Protein AF-A0A0L0S974-F1 (afdb_monomer_lite)

Radius of gyration: 18.8 Å; chains: 1; bounding box: 58×46×55 Å

Organism: Allomyces macrogynus (strain ATCC 38327) (NCBI:txid578462)

Sequence (270 aa):
MIAAPATTVAARAAATSAAVIGAGPAGLAVVARLLDTGAPRITWIDPAFNGGRLARYPEVPSNTKVALFLQYAAVSPALTKAADAASHDPRATLAALEQGKGCALVHAQKLCADLASALASAFPDRVDVKRGWVSAVHTTSAAGAEFAVDVVDGVKDDFAPNGTGSAVANGAKSTTVHAARLFLCTGSEPTPTPADPAPHAVFPHIQPVNAGKVSYDSASGALKLEGHGTVAGAHGFGIAFPERITDKWGNVEWSVGMWKFMRYIREVIV

InterPro domains:
  IPR053275 Agnestin biosynthesis monooxygenase [PTHR38688] (14-198)

Foldseek 3Di:
DDDDDPPPPVVVPAAFAEEAEDLALLSLLLVLLCVQVPRQAYEYEDQPLQRAPLLLFQQDWDPDFLLLLVCLQVVGPLSVQLQVPAPDRLSVVSVPDDRGGTDGSNSSRSSSSSSSVSSCVRCVSHYHYHNFDFQEWDAPALQQAKIKTKGFPDFDPQSPVHRDDRDPDVPTDIDIHMHSAYEAEHAAPPDADPVRGGQLPPDVRHDNVPWAGWDADLQQQFIQTVVRGTRPRYGYFANSRFHWDADPVRDIDGQHDSSRSSVSSNVNPD

Secondary structure (DSSP, 8-state):
--PPP--HHHHGGG-BSEEEE--SHHHHHHHHHHHHTT-S-EEEEESS-S-GGGGG-TTSBPSS-HHHHHHHHHSSHHHHHHHHHSSS-TTHHHHTS-TTS--BHHHHHHHHHHHHHHHHHH-TTTEEEEEEEEEEEEES-TT-S-EEEEEEET---TTSTT-------TTPPEEEEEESSEEE-PPPSSPPBTTB-------TT---TTS--EEE-TTT-EEEETTTEEEEEEEE-BTTBPEEEE-TTS-EEEE-SHHHHHHHHHHH--

Structure (mmCIF, N/CA/C/O backbone):
data_AF-A0A0L0S974-F1
#
_entry.id   AF-A0A0L0S974-F1
#
loop_
_atom_site.group_PDB
_atom_site.id
_atom_site.type_symbol
_atom_site.label_atom_id
_atom_site.label_alt_id
_atom_site.label_comp_id
_atom_site.label_asym_id
_atom_site.label_entity_id
_atom_site.label_seq_id
_atom_site.pdbx_PDB_ins_code
_atom_site.Cartn_x
_atom_site.Cartn_y
_atom_site.Cartn_z
_atom_site.occupancy
_atom_site.B_iso_or_equiv
_atom_site.auth_seq_id
_atom_site.auth_comp_id
_atom_site.auth_asym_id
_atom_site.auth_atom_id
_atom_site.pdbx_PDB_model_num
ATOM 1 N N . MET A 1 1 ? -34.579 16.937 34.186 1.00 33.50 1 MET A N 1
ATOM 2 C CA . MET A 1 1 ? -33.999 15.686 33.656 1.00 33.50 1 MET A CA 1
ATOM 3 C C . MET A 1 1 ? -33.404 16.006 32.300 1.00 33.50 1 MET A C 1
ATOM 5 O O . MET A 1 1 ? -34.152 16.287 31.376 1.00 33.50 1 MET A O 1
ATOM 9 N N . ILE A 1 2 ? -32.079 16.103 32.221 1.00 33.00 2 ILE A N 1
ATOM 10 C CA . ILE A 1 2 ? -31.367 16.433 30.983 1.00 33.00 2 ILE A CA 1
ATOM 11 C C . ILE A 1 2 ? -31.118 15.105 30.272 1.00 33.00 2 ILE A C 1
ATOM 13 O O . ILE A 1 2 ? -30.345 14.282 30.758 1.00 33.00 2 ILE A O 1
ATOM 17 N N . ALA A 1 3 ? -31.828 14.868 29.172 1.00 30.09 3 ALA A N 1
ATOM 18 C CA . ALA A 1 3 ? -31.526 13.761 28.278 1.00 30.09 3 ALA A CA 1
ATOM 19 C C . ALA A 1 3 ? -30.192 14.059 27.575 1.00 30.09 3 ALA A C 1
ATOM 21 O O . ALA A 1 3 ? -30.047 15.096 26.927 1.00 30.09 3 ALA A O 1
ATOM 22 N N . ALA A 1 4 ? -29.212 13.170 27.740 1.00 33.28 4 ALA A N 1
ATOM 23 C CA . ALA A 1 4 ? -27.969 13.198 26.977 1.00 33.28 4 ALA A CA 1
ATOM 24 C C . ALA A 1 4 ? -28.265 12.924 25.486 1.00 33.28 4 ALA A C 1
ATOM 26 O O . ALA A 1 4 ? -29.159 12.125 25.187 1.00 33.28 4 ALA A O 1
ATOM 27 N N . PRO A 1 5 ? -27.565 13.576 24.540 1.00 39.22 5 PRO A N 1
ATOM 28 C CA . PRO A 1 5 ? -27.925 13.507 23.134 1.00 39.22 5 PRO A CA 1
ATOM 29 C C . PRO A 1 5 ? -27.546 12.153 22.522 1.00 39.22 5 PRO A C 1
ATOM 31 O O . PRO A 1 5 ? -26.503 11.569 22.809 1.00 39.22 5 PRO A O 1
ATOM 34 N N . ALA A 1 6 ? -28.420 11.677 21.642 1.00 40.12 6 ALA A N 1
ATOM 35 C CA . ALA A 1 6 ? -28.312 10.446 20.872 1.00 40.12 6 ALA A CA 1
ATOM 36 C C . ALA A 1 6 ? -27.261 10.536 19.741 1.00 40.12 6 ALA A C 1
ATOM 38 O O . ALA A 1 6 ? -27.605 10.477 18.563 1.00 40.12 6 ALA A O 1
ATOM 39 N N . THR A 1 7 ? -25.976 10.688 20.071 1.00 44.84 7 THR A N 1
ATOM 40 C CA . THR A 1 7 ? -24.893 10.872 19.077 1.00 44.84 7 THR A CA 1
ATOM 41 C C . THR A 1 7 ? -24.097 9.611 18.727 1.00 44.84 7 THR A C 1
ATOM 43 O O . THR A 1 7 ? -23.345 9.622 17.758 1.00 44.84 7 THR A O 1
ATOM 46 N N . THR A 1 8 ? -24.270 8.492 19.430 1.00 49.97 8 THR A N 1
ATOM 47 C CA . THR A 1 8 ? -23.416 7.297 19.252 1.00 49.97 8 THR A CA 1
ATOM 48 C C . THR A 1 8 ? -23.918 6.284 18.220 1.00 49.97 8 THR A C 1
ATOM 50 O O . THR A 1 8 ? -23.135 5.475 17.729 1.00 49.97 8 THR A O 1
ATOM 53 N N . VAL A 1 9 ? -25.204 6.306 17.859 1.00 41.16 9 VAL A N 1
ATOM 54 C CA . VAL A 1 9 ? -25.788 5.276 16.974 1.00 41.16 9 VAL A CA 1
ATOM 55 C C . VAL A 1 9 ? -25.684 5.656 15.492 1.00 41.16 9 VAL A C 1
ATOM 57 O O . VAL A 1 9 ? -25.417 4.793 14.663 1.00 41.16 9 VAL A O 1
ATOM 60 N N . ALA A 1 10 ? -25.805 6.944 15.151 1.00 37.94 10 ALA A N 1
ATOM 61 C CA . ALA A 1 10 ? -25.694 7.415 13.767 1.00 37.94 10 ALA A CA 1
ATOM 62 C C . ALA A 1 10 ? -24.239 7.454 13.251 1.00 37.94 10 ALA A C 1
ATOM 64 O O . ALA A 1 10 ? -24.006 7.210 12.071 1.00 37.94 10 ALA A O 1
ATOM 65 N N . ALA A 1 11 ? -23.252 7.688 14.127 1.00 40.88 11 ALA A N 1
ATOM 66 C CA . ALA A 1 11 ? -21.831 7.700 13.754 1.00 40.88 11 ALA A CA 1
ATOM 67 C C . ALA A 1 11 ? -21.281 6.298 13.418 1.00 40.88 11 ALA A C 1
ATOM 69 O O . ALA A 1 11 ? -20.374 6.160 12.602 1.00 40.88 11 ALA A O 1
ATOM 70 N N . ARG A 1 12 ? -21.887 5.241 13.975 1.00 45.00 12 ARG A N 1
ATOM 71 C CA . ARG A 1 12 ? -21.534 3.837 13.699 1.00 45.00 12 ARG A CA 1
ATOM 72 C C . ARG A 1 12 ? -21.916 3.358 12.291 1.00 45.00 12 ARG A C 1
ATOM 74 O O . ARG A 1 12 ? -21.450 2.307 11.865 1.00 45.00 12 ARG A O 1
ATOM 81 N N . ALA A 1 13 ? -22.748 4.106 11.562 1.00 44.84 13 ALA A N 1
ATOM 82 C CA . ALA A 1 13 ? -23.329 3.680 10.287 1.00 44.84 13 ALA A CA 1
ATOM 83 C C . ALA A 1 13 ? -22.376 3.765 9.071 1.00 44.84 13 ALA A C 1
ATOM 85 O O . ALA A 1 13 ? -22.759 3.354 7.978 1.00 44.84 13 ALA A O 1
ATOM 86 N N . ALA A 1 14 ? -21.141 4.259 9.235 1.00 57.22 14 ALA A N 1
ATOM 87 C CA . ALA A 1 14 ? -20.162 4.386 8.146 1.00 57.22 14 ALA A CA 1
ATOM 88 C C . ALA A 1 14 ? -18.772 3.797 8.466 1.00 57.22 14 ALA A C 1
ATOM 90 O O . ALA A 1 14 ? -17.801 4.136 7.790 1.00 57.22 14 ALA A O 1
ATOM 91 N N . ALA A 1 15 ? -18.653 2.928 9.476 1.00 66.25 15 ALA A N 1
ATOM 92 C CA . ALA A 1 15 ? -17.377 2.292 9.799 1.00 66.25 15 ALA A CA 1
ATOM 93 C C . ALA A 1 15 ? -16.901 1.399 8.640 1.00 66.25 15 ALA A C 1
ATOM 95 O O . ALA A 1 15 ? -17.622 0.510 8.177 1.00 66.25 15 ALA A O 1
ATOM 96 N N . THR A 1 16 ? -15.681 1.634 8.157 1.00 75.38 16 THR A N 1
ATOM 97 C CA . THR A 1 16 ? -15.052 0.770 7.157 1.00 75.38 16 THR A CA 1
ATOM 98 C C . THR A 1 16 ? -14.428 -0.454 7.823 1.00 75.38 16 THR A C 1
ATOM 100 O O . THR A 1 16 ? -14.185 -0.499 9.031 1.00 75.38 16 THR A O 1
ATOM 103 N N . SER A 1 17 ? -14.162 -1.498 7.039 1.00 88.12 17 SER A N 1
ATOM 104 C CA . SER A 1 17 ? -13.491 -2.688 7.576 1.00 88.12 17 SER A CA 1
ATOM 105 C C . SER A 1 17 ? -12.017 -2.434 7.899 1.00 88.12 17 SER A C 1
ATOM 107 O O . SER A 1 17 ? -11.460 -3.095 8.774 1.00 88.12 17 SER A O 1
ATOM 109 N N . ALA A 1 18 ? -11.392 -1.469 7.220 1.00 94.69 18 ALA A N 1
ATOM 110 C CA . ALA A 1 18 ? -9.995 -1.118 7.415 1.00 94.69 18 ALA A CA 1
ATOM 111 C C . ALA A 1 18 ? -9.709 0.335 7.016 1.00 94.69 18 ALA A C 1
ATOM 113 O O . ALA A 1 18 ? -10.161 0.790 5.965 1.00 94.69 18 ALA A O 1
ATOM 114 N N . ALA A 1 19 ? -8.878 1.013 7.805 1.00 94.94 19 ALA A N 1
ATOM 115 C CA . ALA A 1 19 ? -8.197 2.241 7.419 1.00 94.94 19 ALA A CA 1
ATOM 116 C C . ALA A 1 19 ? -6.724 1.930 7.122 1.00 94.94 19 ALA A C 1
ATOM 118 O O . ALA A 1 19 ? -6.028 1.338 7.950 1.00 94.94 19 ALA A O 1
ATOM 119 N N . VAL A 1 20 ? -6.243 2.332 5.946 1.00 96.88 20 VAL A N 1
ATOM 120 C CA . VAL A 1 20 ? -4.846 2.176 5.520 1.00 96.88 20 VAL A CA 1
ATOM 121 C C . VAL A 1 20 ? -4.237 3.558 5.342 1.00 96.88 20 VAL A C 1
ATOM 123 O O . VAL A 1 20 ? -4.730 4.347 4.541 1.00 96.88 20 VAL A O 1
ATOM 126 N N . ILE A 1 21 ? -3.171 3.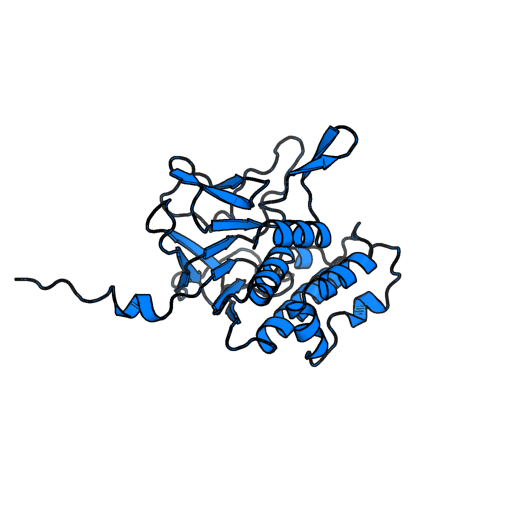854 6.086 1.00 93.62 21 ILE A N 1
ATOM 127 C CA . ILE A 1 21 ? -2.514 5.165 6.090 1.00 93.62 21 ILE A CA 1
ATOM 128 C C . ILE A 1 21 ? -1.185 5.065 5.340 1.00 93.62 21 ILE A C 1
ATOM 130 O O . ILE A 1 21 ? -0.253 4.404 5.798 1.00 93.62 21 ILE A O 1
ATOM 134 N N . GLY A 1 22 ? -1.096 5.758 4.208 1.00 92.38 22 GLY A N 1
ATOM 135 C CA . GLY A 1 22 ? 0.035 5.783 3.286 1.00 92.38 22 GLY A CA 1
ATOM 136 C C . GLY A 1 22 ? -0.266 5.040 1.982 1.00 92.38 22 GLY A C 1
ATOM 137 O O . GLY A 1 22 ? -0.762 3.916 1.994 1.00 92.38 22 GLY A O 1
ATOM 138 N N . ALA A 1 23 ? 0.088 5.641 0.847 1.00 94.06 23 ALA A N 1
ATOM 139 C CA . ALA A 1 23 ? -0.058 5.088 -0.505 1.00 94.06 23 ALA A CA 1
ATOM 140 C C . ALA A 1 23 ? 1.297 4.866 -1.204 1.00 94.06 23 ALA A C 1
ATOM 142 O O . ALA A 1 23 ? 1.412 4.884 -2.429 1.00 94.06 23 ALA A O 1
ATOM 143 N N . GLY A 1 24 ? 2.350 4.648 -0.412 1.00 93.75 24 GLY A N 1
ATOM 144 C CA . GLY A 1 24 ? 3.605 4.085 -0.904 1.00 93.75 24 GLY A CA 1
ATOM 145 C C . GLY A 1 24 ? 3.520 2.565 -1.117 1.00 93.75 24 GLY A C 1
ATOM 146 O O . GLY A 1 24 ? 2.457 1.964 -0.947 1.00 93.75 24 GLY A O 1
ATOM 147 N N . PRO A 1 25 ? 4.657 1.905 -1.399 1.00 94.81 25 PRO A N 1
ATOM 148 C CA . PRO A 1 25 ? 4.711 0.465 -1.647 1.00 94.81 25 PRO A CA 1
ATOM 149 C C . PRO A 1 25 ? 4.044 -0.441 -0.606 1.00 94.81 25 PRO A C 1
ATOM 151 O O . PRO A 1 25 ? 3.418 -1.436 -0.961 1.00 94.81 25 PRO A O 1
ATOM 154 N N . ALA A 1 26 ? 4.192 -0.141 0.686 1.00 94.69 26 ALA A N 1
ATOM 155 C CA . ALA A 1 26 ? 3.587 -0.958 1.736 1.00 94.69 26 ALA A CA 1
ATOM 156 C C . ALA A 1 26 ? 2.062 -0.794 1.757 1.00 94.69 26 ALA A C 1
ATOM 158 O O . ALA A 1 26 ? 1.342 -1.783 1.795 1.00 94.69 26 ALA A O 1
ATOM 159 N N . GLY A 1 27 ? 1.572 0.443 1.649 1.00 96.44 27 GLY A N 1
ATOM 160 C CA . GLY A 1 27 ? 0.141 0.731 1.662 1.00 96.44 27 GLY A CA 1
ATOM 161 C C . GLY A 1 27 ? -0.589 0.154 0.457 1.00 96.44 27 GLY A C 1
ATOM 162 O O . GLY A 1 27 ? -1.613 -0.500 0.627 1.00 96.44 27 GLY A O 1
ATOM 163 N N . LEU A 1 28 ? -0.013 0.300 -0.741 1.00 97.31 28 LEU A N 1
ATOM 164 C CA . LEU A 1 28 ? -0.532 -0.331 -1.958 1.00 97.31 28 LEU A CA 1
ATOM 165 C C . LEU A 1 28 ? -0.615 -1.860 -1.807 1.00 97.31 28 LEU A C 1
ATOM 167 O O . LEU A 1 28 ? -1.631 -2.456 -2.158 1.00 97.31 28 LEU A O 1
ATOM 171 N N . ALA A 1 29 ? 0.411 -2.491 -1.226 1.00 96.69 29 ALA A N 1
ATOM 172 C CA . ALA A 1 29 ? 0.416 -3.931 -0.975 1.00 96.69 29 ALA A CA 1
ATOM 173 C C . ALA A 1 29 ? -0.636 -4.356 0.065 1.00 96.69 29 ALA A C 1
ATOM 175 O O . ALA A 1 29 ? -1.307 -5.368 -0.131 1.00 96.69 29 ALA A O 1
ATOM 176 N N . VAL A 1 30 ? -0.825 -3.581 1.139 1.00 97.69 30 VAL A N 1
ATOM 177 C CA . VAL A 1 30 ? -1.878 -3.830 2.136 1.00 97.69 30 VAL A CA 1
ATOM 178 C C . VAL A 1 30 ? -3.264 -3.720 1.504 1.00 97.69 30 VAL A C 1
ATOM 180 O O . VAL A 1 30 ? -4.074 -4.625 1.680 1.00 97.69 30 VAL A O 1
ATOM 183 N N . VAL A 1 31 ? -3.544 -2.657 0.743 1.00 98.06 31 VAL A N 1
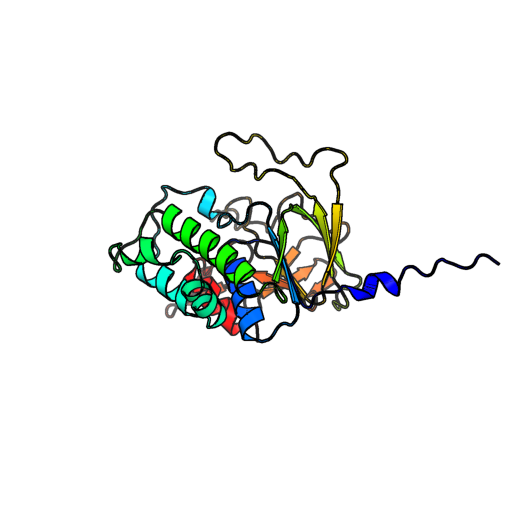ATOM 184 C CA . VAL A 1 31 ? -4.852 -2.475 0.089 1.00 98.06 31 VAL A CA 1
ATOM 185 C C . VAL A 1 31 ? -5.131 -3.613 -0.891 1.00 98.06 31 VAL A C 1
ATOM 187 O O . VAL A 1 31 ? -6.208 -4.204 -0.847 1.00 98.06 31 VAL A O 1
ATOM 190 N N . ALA A 1 32 ? -4.153 -3.965 -1.729 1.00 97.50 32 ALA A N 1
ATOM 191 C CA . ALA A 1 32 ? -4.255 -5.093 -2.647 1.00 97.50 32 ALA A CA 1
ATOM 192 C C . ALA A 1 32 ? -4.575 -6.401 -1.910 1.00 97.50 32 ALA A C 1
ATOM 194 O O . ALA A 1 32 ? -5.519 -7.107 -2.264 1.00 97.50 32 ALA A O 1
ATOM 195 N N . ARG A 1 33 ? -3.848 -6.681 -0.823 1.00 97.12 33 ARG A N 1
ATOM 196 C CA . ARG A 1 33 ? -4.058 -7.886 -0.020 1.00 97.12 33 ARG A CA 1
ATOM 197 C C . ARG A 1 33 ? -5.436 -7.915 0.637 1.00 97.12 33 ARG A C 1
ATOM 199 O O . ARG A 1 33 ? -6.085 -8.952 0.603 1.00 97.12 33 ARG A O 1
ATOM 206 N N . LEU A 1 34 ? -5.899 -6.798 1.194 1.00 97.19 34 LEU A N 1
ATOM 207 C CA . LEU A 1 34 ? -7.238 -6.688 1.778 1.00 97.19 34 LEU A CA 1
ATOM 208 C C . LEU A 1 34 ? -8.339 -6.900 0.729 1.00 97.19 34 LEU A C 1
ATOM 210 O O . LEU A 1 34 ? -9.360 -7.523 1.018 1.00 97.19 34 LEU A O 1
ATOM 214 N N . LEU A 1 35 ? -8.146 -6.410 -0.498 1.00 97.12 35 LEU A N 1
ATOM 215 C CA . LEU A 1 35 ? -9.085 -6.673 -1.586 1.00 97.12 35 LEU A CA 1
ATOM 216 C C . LEU A 1 35 ? -9.145 -8.161 -1.935 1.00 97.12 35 LEU A C 1
ATOM 218 O O . LEU A 1 35 ? -10.255 -8.696 -2.040 1.00 97.12 35 LEU A O 1
ATOM 222 N N . ASP A 1 36 ? -7.979 -8.804 -2.053 1.00 96.25 36 ASP A N 1
ATOM 223 C CA . ASP A 1 36 ? -7.832 -10.233 -2.354 1.00 96.25 36 ASP A CA 1
ATOM 224 C C . ASP A 1 36 ? -8.458 -11.128 -1.275 1.00 96.25 36 ASP A C 1
ATOM 226 O O . ASP A 1 36 ? -9.022 -12.171 -1.599 1.00 96.25 36 ASP A O 1
ATOM 230 N N . THR A 1 37 ? -8.400 -10.724 -0.001 1.00 94.88 37 THR A N 1
ATOM 231 C CA . THR A 1 37 ? -9.013 -11.459 1.122 1.00 94.88 37 THR A CA 1
ATOM 232 C C . THR A 1 37 ? -10.464 -11.053 1.400 1.00 94.88 37 THR A C 1
ATOM 234 O O . THR A 1 37 ? -11.066 -11.506 2.369 1.00 94.88 37 THR A O 1
ATOM 237 N N . GLY A 1 38 ? -11.069 -10.232 0.534 1.00 93.88 38 GLY A N 1
ATOM 238 C CA . GLY A 1 38 ? -12.505 -9.952 0.582 1.00 93.88 38 GLY A CA 1
ATOM 239 C C . GLY A 1 38 ? -12.931 -8.834 1.539 1.00 93.88 38 GLY A C 1
ATOM 240 O O . GLY A 1 38 ? -14.112 -8.749 1.865 1.00 93.88 38 GLY A O 1
ATOM 241 N N . ALA A 1 39 ? -12.027 -7.938 1.959 1.00 93.56 39 ALA A N 1
ATOM 242 C CA . ALA A 1 39 ? -12.381 -6.794 2.804 1.00 93.56 39 ALA A CA 1
ATOM 243 C C . ALA A 1 39 ? -13.489 -5.932 2.153 1.00 93.56 39 ALA A C 1
ATOM 245 O O . ALA A 1 39 ? -13.297 -5.436 1.037 1.00 93.56 39 ALA A O 1
ATOM 246 N N . PRO A 1 40 ? -14.649 -5.732 2.800 1.00 92.00 40 PRO A N 1
ATOM 247 C CA . PRO A 1 40 ? -15.810 -5.139 2.139 1.00 92.00 40 PRO A CA 1
ATOM 248 C C . PRO A 1 40 ? -15.625 -3.653 1.825 1.00 92.00 40 PRO A C 1
ATOM 250 O O . PRO A 1 40 ? -16.081 -3.198 0.782 1.00 92.00 40 PRO A O 1
ATOM 253 N N . ARG A 1 41 ? -14.944 -2.899 2.698 1.00 94.81 41 ARG A N 1
ATOM 254 C CA . ARG A 1 41 ? -14.705 -1.462 2.504 1.00 94.81 41 ARG A CA 1
ATOM 255 C C . ARG A 1 41 ? -13.410 -1.015 3.168 1.00 94.81 41 ARG A C 1
ATOM 257 O O . ARG A 1 41 ? -13.211 -1.278 4.355 1.00 94.81 41 ARG A O 1
ATOM 264 N N . ILE A 1 42 ? -12.557 -0.331 2.423 1.00 97.62 42 ILE A N 1
ATOM 265 C CA . ILE A 1 42 ? -11.238 0.141 2.836 1.00 97.62 42 ILE A CA 1
ATOM 266 C C . ILE A 1 42 ? -11.232 1.657 2.672 1.00 97.62 42 ILE A C 1
ATOM 268 O O . ILE A 1 42 ? -11.486 2.139 1.571 1.00 97.62 42 ILE A O 1
ATOM 272 N N . THR A 1 43 ? -10.919 2.407 3.726 1.00 97.00 43 THR A N 1
ATOM 273 C CA . THR A 1 43 ? -10.526 3.809 3.556 1.00 97.00 43 THR A CA 1
ATOM 274 C C . THR A 1 43 ? -9.021 3.867 3.380 1.00 97.00 43 THR A C 1
ATOM 276 O O . THR A 1 43 ? -8.269 3.504 4.285 1.00 97.00 43 THR A O 1
ATOM 279 N N . TRP A 1 44 ? -8.574 4.315 2.215 1.00 97.56 44 TRP A N 1
ATOM 280 C CA . TRP A 1 44 ? -7.162 4.483 1.915 1.00 97.56 44 TRP A CA 1
ATOM 281 C C . TRP A 1 44 ? -6.811 5.966 1.983 1.00 97.56 44 TRP A C 1
ATOM 283 O O . TRP A 1 44 ? -7.404 6.780 1.277 1.00 97.56 44 TRP A O 1
ATOM 293 N N . ILE A 1 45 ? -5.887 6.317 2.873 1.00 92.94 45 ILE A N 1
ATOM 294 C CA . ILE A 1 45 ? -5.577 7.696 3.242 1.00 92.94 45 ILE A CA 1
ATOM 295 C C . ILE A 1 45 ? -4.133 7.994 2.864 1.00 92.94 45 ILE A C 1
ATOM 297 O O . ILE A 1 45 ? -3.215 7.347 3.365 1.00 92.94 45 ILE A O 1
ATOM 301 N N . ASP A 1 46 ? -3.919 8.983 2.008 1.00 90.56 46 ASP A N 1
ATOM 302 C CA . ASP A 1 46 ? -2.589 9.499 1.684 1.00 90.56 46 ASP A CA 1
ATOM 303 C C . ASP A 1 46 ? -2.709 10.945 1.187 1.00 90.56 46 ASP A C 1
ATOM 305 O O . ASP A 1 46 ? -3.683 11.285 0.510 1.00 90.56 46 ASP A O 1
ATOM 309 N N . PRO A 1 47 ? -1.758 11.833 1.498 1.00 84.12 47 PRO A N 1
ATOM 310 C CA . PRO A 1 47 ? -1.852 13.221 1.063 1.00 84.12 47 PRO A CA 1
ATOM 311 C C . PRO A 1 47 ? -1.734 13.404 -0.454 1.00 84.12 47 PRO A C 1
ATOM 313 O O . PRO A 1 47 ? -2.373 14.297 -1.012 1.00 84.12 47 PRO A O 1
ATOM 316 N N . ALA A 1 48 ? -0.960 12.560 -1.140 1.00 85.56 48 ALA A N 1
ATOM 317 C CA . ALA A 1 48 ? -0.576 12.795 -2.531 1.00 85.56 48 ALA A CA 1
ATOM 318 C C . ALA A 1 48 ? -0.958 11.660 -3.486 1.00 85.56 48 ALA A C 1
ATOM 320 O O . ALA A 1 48 ? -1.271 11.921 -4.650 1.00 85.56 48 ALA A O 1
ATOM 321 N N . PHE A 1 49 ? -0.960 10.410 -3.021 1.00 91.88 49 PHE A N 1
ATOM 322 C CA . PHE A 1 49 ? -1.069 9.205 -3.850 1.00 91.88 49 PHE A CA 1
ATOM 323 C C . PHE A 1 49 ? -0.027 9.176 -4.982 1.00 91.88 49 PHE A C 1
ATOM 325 O O . PHE A 1 49 ? -0.312 8.773 -6.105 1.00 91.88 49 PHE A O 1
ATOM 332 N N . ASN A 1 50 ? 1.197 9.625 -4.692 1.00 91.19 50 ASN A N 1
ATOM 333 C CA . ASN A 1 50 ? 2.280 9.801 -5.667 1.00 91.19 50 ASN A CA 1
ATOM 334 C C . ASN A 1 50 ? 3.417 8.771 -5.515 1.00 91.19 50 ASN A C 1
ATOM 336 O O . ASN A 1 50 ? 4.528 9.025 -5.977 1.00 91.19 50 ASN A O 1
ATOM 340 N N . GLY A 1 51 ? 3.166 7.634 -4.853 1.00 90.31 51 GLY A N 1
ATOM 341 C CA . GLY A 1 51 ? 4.173 6.600 -4.573 1.00 90.31 51 GLY A CA 1
ATOM 342 C C . GLY A 1 51 ? 4.897 6.758 -3.228 1.00 90.31 51 GLY A C 1
ATOM 343 O O . GLY A 1 51 ? 5.883 6.059 -2.962 1.00 90.31 51 GLY A O 1
ATOM 344 N N . GLY A 1 52 ? 4.414 7.650 -2.359 1.00 88.00 52 GLY A N 1
ATOM 345 C CA . GLY A 1 52 ? 4.951 7.869 -1.018 1.00 88.00 52 GLY A CA 1
ATOM 346 C C . GLY A 1 52 ? 6.407 8.335 -1.061 1.00 88.00 52 GLY A C 1
ATOM 347 O O . GLY A 1 52 ? 6.793 9.163 -1.881 1.00 88.00 52 GLY A O 1
ATOM 348 N N . ARG A 1 53 ? 7.267 7.772 -0.205 1.00 85.19 53 ARG A N 1
ATOM 349 C CA . ARG A 1 53 ? 8.670 8.220 -0.094 1.00 85.19 53 ARG A CA 1
ATOM 350 C C . ARG A 1 53 ? 9.510 8.062 -1.356 1.00 85.19 53 ARG A C 1
ATOM 352 O O . ARG A 1 53 ? 10.519 8.749 -1.471 1.00 85.19 53 ARG A O 1
ATOM 359 N N . LEU A 1 54 ? 9.118 7.198 -2.293 1.00 87.75 54 LEU A N 1
ATOM 360 C CA . LEU A 1 54 ? 9.833 7.061 -3.564 1.00 87.75 54 LEU A CA 1
ATOM 361 C C . LEU A 1 54 ? 9.867 8.387 -4.339 1.00 87.75 54 LEU A C 1
ATOM 363 O O . LEU A 1 54 ? 10.860 8.672 -5.002 1.00 87.75 54 LEU A O 1
ATOM 367 N N . ALA A 1 55 ? 8.837 9.228 -4.186 1.00 87.06 55 ALA A N 1
ATOM 368 C CA . ALA A 1 55 ? 8.745 10.530 -4.843 1.00 87.06 55 ALA A CA 1
ATOM 369 C C . ALA A 1 55 ? 9.852 11.512 -4.418 1.00 87.06 55 ALA A C 1
ATOM 371 O O . ALA A 1 55 ? 10.135 12.460 -5.143 1.00 87.06 55 ALA A O 1
ATOM 372 N N . ARG A 1 56 ? 10.520 11.274 -3.280 1.00 83.25 56 ARG A N 1
ATOM 373 C CA . ARG A 1 56 ? 11.625 12.115 -2.792 1.00 83.25 56 ARG A CA 1
ATOM 374 C C . ARG A 1 56 ? 12.969 11.814 -3.445 1.00 83.25 56 ARG A C 1
ATOM 376 O O . ARG A 1 56 ? 13.902 12.598 -3.306 1.00 83.25 56 ARG A O 1
ATOM 383 N N . TYR A 1 57 ? 13.088 10.669 -4.110 1.00 86.69 57 TYR A N 1
ATOM 384 C CA . TYR A 1 57 ? 14.368 10.147 -4.580 1.00 86.69 57 TYR A CA 1
ATOM 385 C C . TYR A 1 57 ? 14.316 9.726 -6.056 1.00 86.69 57 TYR A C 1
ATOM 387 O O . TYR A 1 57 ? 14.796 8.640 -6.375 1.00 86.69 57 TYR A O 1
ATOM 395 N N . PRO A 1 58 ? 13.742 10.530 -6.974 1.00 88.06 58 PRO A N 1
ATOM 396 C CA . PRO A 1 58 ? 13.430 10.084 -8.334 1.00 88.06 58 PRO A CA 1
ATOM 397 C C . PRO A 1 58 ? 14.654 9.569 -9.105 1.00 88.06 58 PRO A C 1
ATOM 399 O O . PRO A 1 58 ? 14.549 8.571 -9.818 1.00 88.06 58 PRO A O 1
ATOM 402 N N . GLU A 1 59 ? 15.813 10.206 -8.927 1.00 90.88 59 GLU A N 1
ATOM 403 C CA . GLU A 1 59 ? 17.056 9.878 -9.641 1.00 90.88 59 GLU A CA 1
ATOM 404 C C . GLU A 1 59 ? 17.914 8.818 -8.941 1.00 90.88 59 GLU A C 1
ATOM 406 O O . GLU A 1 59 ? 18.873 8.316 -9.526 1.00 90.88 59 GLU A O 1
ATOM 411 N N . VAL A 1 60 ? 17.583 8.444 -7.699 1.00 91.19 60 VAL A N 1
ATOM 412 C CA . VAL A 1 60 ? 18.377 7.457 -6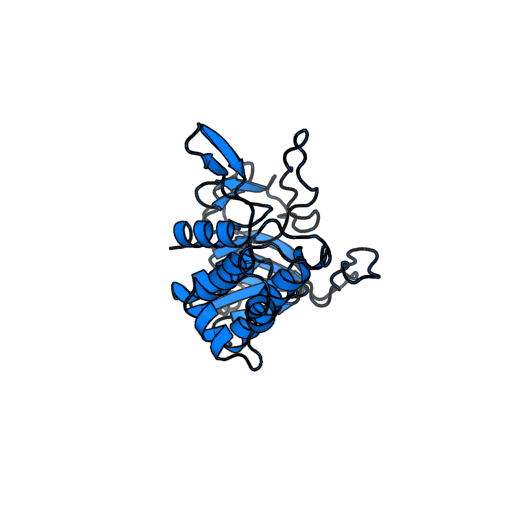.959 1.00 91.19 60 VAL A CA 1
ATOM 413 C C . VAL A 1 60 ? 18.279 6.102 -7.671 1.00 91.19 60 VAL A C 1
ATOM 415 O O . VAL A 1 60 ? 17.168 5.643 -7.956 1.00 91.19 60 VAL A O 1
ATOM 418 N N . PRO A 1 61 ? 19.410 5.436 -7.966 1.00 91.38 61 PRO A N 1
ATOM 419 C CA . PRO A 1 61 ? 19.391 4.111 -8.564 1.00 91.38 61 PRO A CA 1
ATOM 420 C C . PRO A 1 61 ? 18.915 3.076 -7.540 1.00 91.38 61 PRO A C 1
ATOM 422 O O . PRO A 1 61 ? 19.395 3.013 -6.408 1.00 91.38 61 PRO A O 1
ATOM 425 N N . SER A 1 62 ? 17.965 2.236 -7.939 1.00 90.69 62 SER A N 1
ATOM 426 C CA . SER A 1 62 ? 17.482 1.137 -7.113 1.00 90.69 62 SER A CA 1
ATOM 427 C C . SER A 1 62 ? 18.434 -0.053 -7.141 1.00 90.69 62 SER A C 1
ATOM 429 O O . SER A 1 62 ? 18.870 -0.481 -8.206 1.00 90.69 62 SER A O 1
ATOM 431 N N . ASN A 1 63 ? 18.633 -0.683 -5.984 1.00 88.50 63 ASN A N 1
ATOM 432 C CA . ASN A 1 63 ? 19.249 -2.012 -5.892 1.00 88.50 63 ASN A CA 1
ATOM 433 C C . ASN A 1 63 ? 18.276 -3.146 -6.274 1.00 88.50 63 ASN A C 1
ATOM 435 O O . ASN A 1 63 ? 18.679 -4.300 -6.410 1.00 88.50 63 ASN A O 1
ATOM 439 N N . THR A 1 64 ? 16.981 -2.844 -6.415 1.00 88.69 64 THR A N 1
ATOM 440 C CA . THR A 1 64 ? 15.962 -3.825 -6.803 1.00 88.69 64 THR A CA 1
ATOM 441 C C . THR A 1 64 ? 15.975 -3.999 -8.315 1.00 88.69 64 THR A C 1
ATOM 443 O O . THR A 1 64 ? 15.877 -3.020 -9.053 1.00 88.69 64 THR A O 1
ATOM 446 N N . LYS A 1 65 ? 16.069 -5.250 -8.777 1.00 94.44 65 LYS A N 1
ATOM 447 C CA . LYS A 1 65 ? 15.983 -5.571 -10.206 1.00 94.44 65 LYS A CA 1
ATOM 448 C C . LYS A 1 65 ? 14.618 -5.177 -10.764 1.00 94.44 65 LYS A C 1
ATOM 450 O O . LYS A 1 65 ? 13.606 -5.443 -10.118 1.00 94.44 65 LYS A O 1
ATOM 455 N N . VAL A 1 66 ? 14.587 -4.643 -11.983 1.00 95.94 66 VAL A N 1
ATOM 456 C CA . VAL A 1 66 ? 13.356 -4.240 -12.684 1.00 95.94 66 VAL A CA 1
ATOM 457 C C . VAL A 1 66 ? 12.297 -5.349 -12.667 1.00 95.94 66 VAL A C 1
ATOM 459 O O . VAL A 1 66 ? 11.142 -5.081 -12.335 1.00 95.94 66 VAL A O 1
ATOM 462 N N . ALA A 1 67 ? 12.693 -6.606 -12.901 1.00 95.44 67 ALA A N 1
ATOM 463 C CA . ALA A 1 67 ? 11.775 -7.746 -12.879 1.00 95.44 67 ALA A CA 1
ATOM 464 C C . ALA A 1 67 ? 10.997 -7.890 -11.554 1.00 95.44 67 ALA A C 1
ATOM 466 O O . ALA A 1 67 ? 9.843 -8.309 -11.558 1.00 95.44 67 ALA A O 1
ATOM 467 N N . LEU A 1 68 ? 11.593 -7.515 -10.415 1.00 94.69 68 LEU A N 1
ATOM 468 C CA . LEU A 1 68 ? 10.933 -7.597 -9.108 1.00 94.69 68 LEU A CA 1
ATOM 469 C C . LEU A 1 68 ? 9.852 -6.521 -8.929 1.00 94.69 68 LEU A C 1
ATOM 471 O O . LEU A 1 68 ? 8.889 -6.750 -8.200 1.00 94.69 68 LEU A O 1
ATOM 475 N N . PHE A 1 69 ? 9.964 -5.371 -9.604 1.00 95.44 69 PHE A N 1
ATOM 476 C CA . PHE A 1 69 ? 8.888 -4.374 -9.625 1.00 95.44 69 PHE A CA 1
ATOM 477 C C . PHE A 1 69 ? 7.686 -4.863 -10.440 1.00 95.44 69 PHE A C 1
ATOM 479 O O . PHE A 1 69 ? 6.546 -4.691 -10.015 1.00 95.44 69 PHE A O 1
ATOM 486 N N . LEU A 1 70 ? 7.927 -5.537 -11.568 1.00 95.25 70 LEU A N 1
ATOM 487 C CA . LEU A 1 70 ? 6.855 -6.162 -12.348 1.00 95.25 70 LEU A CA 1
ATOM 488 C C . LEU A 1 70 ? 6.200 -7.320 -11.586 1.00 95.25 70 LEU A C 1
ATOM 490 O O . LEU A 1 70 ? 4.977 -7.424 -11.563 1.00 95.25 70 LEU A O 1
ATOM 494 N N . GLN A 1 71 ? 6.991 -8.147 -10.894 1.00 93.88 71 GLN A N 1
ATOM 495 C CA . GLN A 1 71 ? 6.450 -9.188 -10.015 1.00 93.88 71 GLN A CA 1
ATOM 496 C C . GLN A 1 71 ? 5.604 -8.596 -8.888 1.00 93.88 71 GLN A C 1
ATOM 498 O O . GLN A 1 71 ? 4.537 -9.125 -8.594 1.00 93.88 71 GLN A O 1
ATOM 503 N N . TYR A 1 72 ? 6.032 -7.481 -8.290 1.00 94.25 72 TYR A N 1
ATOM 504 C CA . TYR A 1 72 ? 5.226 -6.763 -7.304 1.00 94.25 72 TYR A CA 1
ATOM 505 C C . TYR A 1 72 ? 3.855 -6.352 -7.871 1.00 94.25 72 TYR A C 1
ATOM 507 O O . TYR A 1 72 ? 2.853 -6.488 -7.178 1.00 94.25 72 TYR A O 1
ATOM 515 N N . ALA A 1 73 ? 3.785 -5.899 -9.126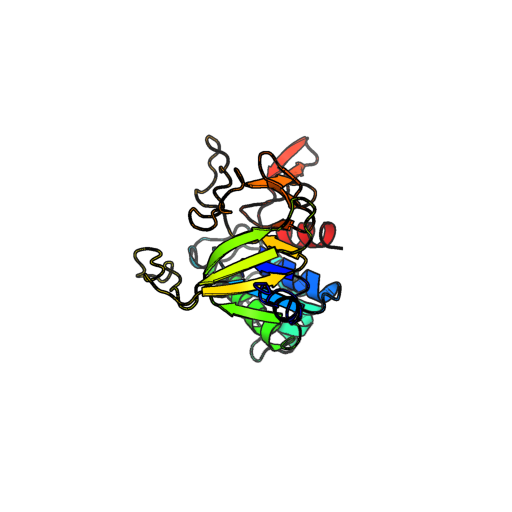 1.00 94.00 73 ALA A N 1
ATOM 516 C CA . ALA A 1 73 ? 2.518 -5.534 -9.765 1.00 94.00 73 ALA A CA 1
ATOM 517 C C . ALA A 1 73 ? 1.614 -6.745 -10.077 1.00 94.00 73 ALA A C 1
ATOM 519 O O . ALA A 1 73 ? 0.400 -6.594 -10.157 1.00 94.00 73 ALA A O 1
ATOM 520 N N . ALA A 1 74 ? 2.191 -7.939 -10.247 1.00 93.06 74 ALA A N 1
ATOM 521 C CA . ALA A 1 74 ? 1.482 -9.148 -10.687 1.00 93.06 74 ALA A CA 1
ATOM 522 C C . ALA A 1 74 ? 1.132 -10.134 -9.554 1.00 93.06 74 ALA A C 1
ATOM 524 O O . ALA A 1 74 ? 0.374 -11.079 -9.746 1.00 93.06 74 ALA A O 1
ATOM 525 N N . VAL A 1 75 ? 1.695 -9.949 -8.363 1.00 89.12 75 VAL A N 1
ATOM 526 C CA . VAL A 1 75 ? 1.566 -10.878 -7.222 1.00 89.12 75 VAL A CA 1
ATOM 527 C C . VAL A 1 75 ? 0.161 -10.935 -6.603 1.00 89.12 75 VAL A C 1
ATOM 529 O O . VAL A 1 75 ? -0.148 -11.877 -5.874 1.00 89.12 75 VAL A O 1
ATOM 532 N N . SER A 1 76 ? -0.672 -9.927 -6.867 1.00 94.31 76 SER A N 1
ATOM 533 C CA . SER A 1 76 ? -2.038 -9.806 -6.358 1.00 94.31 76 SER A CA 1
ATOM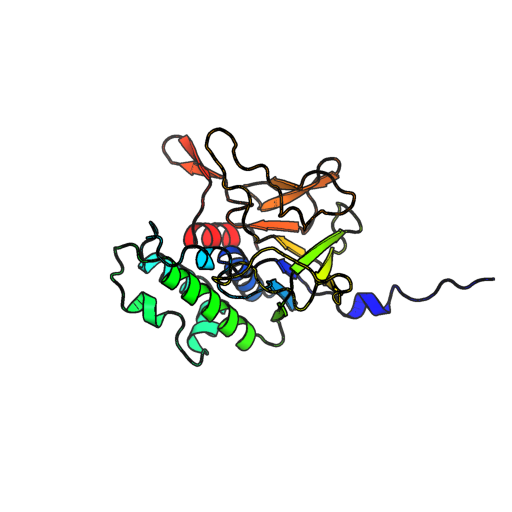 534 C C . SER A 1 76 ? -3.033 -9.873 -7.522 1.00 94.31 76 SER A C 1
ATOM 536 O O . SER A 1 76 ? -2.878 -9.126 -8.498 1.00 94.31 76 SER A O 1
ATOM 538 N N . PRO A 1 77 ? -4.074 -10.722 -7.432 1.00 96.12 77 PRO A N 1
ATOM 539 C CA . PRO A 1 77 ? -5.196 -10.701 -8.363 1.00 96.12 77 PRO A CA 1
ATOM 540 C C . PRO A 1 77 ? -5.860 -9.323 -8.469 1.00 96.12 77 PRO A C 1
ATOM 542 O O . PRO A 1 77 ? -6.159 -8.887 -9.580 1.00 96.12 77 PRO A O 1
ATOM 545 N N . ALA A 1 78 ? -6.046 -8.607 -7.354 1.00 96.94 78 ALA A N 1
ATOM 546 C CA . ALA A 1 78 ? -6.590 -7.251 -7.362 1.00 96.94 78 ALA A CA 1
ATOM 547 C C . ALA A 1 78 ? -5.701 -6.264 -8.135 1.00 96.94 78 ALA A C 1
ATOM 549 O O . ALA A 1 78 ? -6.227 -5.494 -8.940 1.00 96.94 78 ALA A O 1
ATOM 550 N N . LEU A 1 79 ? -4.374 -6.308 -7.949 1.00 96.62 79 LEU A N 1
ATOM 551 C CA . LEU A 1 79 ? -3.445 -5.456 -8.711 1.00 96.62 79 LEU A CA 1
ATOM 552 C C . LEU A 1 79 ? -3.440 -5.794 -10.198 1.00 96.62 79 LEU A C 1
ATOM 554 O O . LEU A 1 79 ? -3.467 -4.886 -11.022 1.00 96.62 79 LEU A O 1
ATOM 558 N N . THR A 1 80 ? -3.446 -7.082 -10.539 1.00 96.69 80 THR A N 1
ATOM 559 C CA . THR A 1 80 ? -3.463 -7.529 -11.936 1.00 96.69 80 THR A CA 1
ATOM 560 C C . THR A 1 80 ? -4.744 -7.064 -12.623 1.00 96.69 80 THR A C 1
ATOM 562 O O . THR A 1 80 ? -4.679 -6.390 -13.646 1.00 96.69 80 THR A O 1
ATOM 565 N N . LYS A 1 81 ? -5.907 -7.300 -11.996 1.00 96.94 81 LYS A N 1
ATOM 566 C CA . LYS A 1 81 ? -7.205 -6.820 -12.488 1.00 96.94 81 LYS A CA 1
ATOM 567 C C . LYS A 1 81 ? -7.222 -5.301 -12.670 1.00 96.94 81 LYS A C 1
ATOM 569 O O . LYS A 1 81 ? -7.728 -4.817 -13.677 1.00 96.94 81 LYS A O 1
ATOM 574 N N . ALA A 1 82 ? -6.702 -4.555 -11.696 1.00 96.81 82 ALA A N 1
ATOM 575 C CA . ALA A 1 82 ? -6.646 -3.100 -11.765 1.00 96.81 82 ALA A CA 1
ATOM 576 C C . ALA A 1 82 ? -5.744 -2.615 -12.909 1.00 96.81 82 ALA A C 1
ATOM 578 O O . ALA A 1 82 ? -6.152 -1.749 -13.677 1.00 96.81 82 ALA A O 1
ATOM 579 N N . ALA A 1 83 ? -4.549 -3.192 -13.049 1.00 96.62 83 ALA A N 1
ATOM 580 C CA . ALA A 1 83 ? -3.604 -2.843 -14.104 1.00 96.62 83 ALA A CA 1
ATOM 581 C C . ALA A 1 83 ? -4.152 -3.157 -15.503 1.00 96.62 83 ALA A C 1
ATOM 583 O O . ALA A 1 83 ? -3.992 -2.348 -16.411 1.00 96.62 83 ALA A O 1
ATOM 584 N N . ASP A 1 84 ? -4.827 -4.295 -15.670 1.00 96.00 84 ASP A N 1
ATOM 585 C CA . ASP A 1 84 ? -5.399 -4.713 -16.954 1.00 96.00 84 ASP A CA 1
ATOM 586 C C . ASP A 1 84 ? -6.624 -3.871 -17.356 1.00 96.00 84 ASP A C 1
ATOM 588 O O . ASP A 1 84 ? -6.902 -3.711 -18.542 1.00 96.00 84 ASP A O 1
ATOM 592 N N . ALA A 1 85 ? -7.350 -3.313 -16.380 1.00 94.44 85 ALA A N 1
ATOM 593 C CA . ALA A 1 85 ? -8.491 -2.424 -16.608 1.00 94.44 85 ALA A CA 1
ATOM 594 C C . ALA A 1 85 ? -8.107 -0.935 -16.732 1.00 94.44 85 ALA A C 1
ATOM 596 O O . ALA A 1 85 ? -8.974 -0.100 -17.000 1.00 94.44 85 ALA A O 1
ATOM 597 N N . ALA A 1 86 ? -6.840 -0.579 -16.504 1.00 95.44 86 ALA A N 1
ATOM 598 C CA . ALA A 1 86 ? -6.384 0.804 -16.550 1.00 95.44 86 ALA A CA 1
ATOM 599 C C . ALA A 1 86 ? -6.357 1.346 -17.989 1.00 95.44 86 ALA A C 1
ATOM 601 O O . ALA A 1 86 ? -6.047 0.635 -18.942 1.00 95.44 86 ALA A O 1
ATOM 602 N N . SER A 1 87 ? -6.623 2.646 -18.151 1.00 92.44 87 SER A N 1
ATOM 603 C CA . SER A 1 87 ? -6.544 3.324 -19.457 1.00 92.44 87 SER A CA 1
ATOM 604 C C . SER A 1 87 ? -5.122 3.372 -20.031 1.00 92.44 87 SER A C 1
ATOM 606 O O . SER A 1 87 ? -4.941 3.503 -21.240 1.00 92.44 87 SER A O 1
ATOM 608 N N . HIS A 1 88 ? -4.116 3.260 -19.165 1.00 93.31 88 HIS A N 1
ATOM 609 C CA . HIS A 1 88 ? -2.712 3.097 -19.505 1.00 93.31 88 HIS A CA 1
ATOM 610 C C . HIS A 1 88 ? -2.126 1.996 -18.626 1.00 93.31 88 HIS A C 1
ATOM 612 O O . HIS A 1 88 ? -2.374 2.002 -17.422 1.00 93.31 88 HIS A O 1
ATOM 618 N N . ASP A 1 89 ? -1.340 1.086 -19.206 1.00 95.44 89 ASP A N 1
ATOM 619 C CA . ASP A 1 89 ? -0.716 -0.005 -18.457 1.00 95.44 89 ASP A CA 1
ATOM 620 C C . ASP A 1 89 ? 0.354 0.533 -17.482 1.00 95.44 89 ASP A C 1
ATOM 622 O O . ASP A 1 89 ? 1.427 0.953 -17.934 1.00 95.44 89 ASP A O 1
ATOM 626 N N . PRO A 1 90 ? 0.139 0.450 -16.151 1.00 96.19 90 PRO A N 1
ATOM 627 C CA . PRO A 1 90 ? 1.099 0.920 -15.145 1.00 96.19 90 PRO A CA 1
ATOM 628 C C . PRO A 1 90 ? 2.478 0.246 -15.245 1.00 96.19 90 PRO A C 1
ATOM 630 O O . PRO A 1 90 ? 3.475 0.749 -14.725 1.00 96.19 90 PRO A O 1
ATOM 633 N N . ARG A 1 91 ? 2.550 -0.921 -15.898 1.00 96.56 91 ARG A N 1
ATOM 634 C CA . ARG A 1 91 ? 3.760 -1.746 -16.022 1.00 96.56 91 ARG A CA 1
ATOM 635 C C . ARG A 1 91 ? 4.620 -1.362 -17.226 1.00 96.56 91 ARG A C 1
ATOM 637 O O . ARG A 1 91 ? 5.805 -1.700 -17.240 1.00 96.56 91 ARG A O 1
ATOM 644 N N . ALA A 1 92 ? 4.065 -0.646 -18.207 1.00 96.69 92 ALA A N 1
ATOM 645 C CA . ALA A 1 92 ? 4.661 -0.475 -19.533 1.00 96.69 92 ALA A CA 1
ATOM 646 C C . ALA A 1 92 ? 6.089 0.089 -19.493 1.00 96.69 92 ALA A C 1
ATOM 648 O O . ALA A 1 92 ? 6.993 -0.442 -20.139 1.00 96.69 92 ALA A O 1
ATOM 649 N N . THR A 1 93 ? 6.320 1.128 -18.682 1.00 96.00 93 THR A N 1
ATOM 650 C CA . THR A 1 93 ? 7.650 1.751 -18.577 1.00 96.00 93 THR A CA 1
ATOM 651 C C . THR A 1 93 ? 8.693 0.764 -18.053 1.00 96.00 93 THR A C 1
ATOM 653 O O . THR A 1 93 ? 9.774 0.664 -18.618 1.00 96.00 93 THR A O 1
ATOM 656 N N . LEU A 1 94 ? 8.378 0.016 -16.991 1.00 96.75 94 LEU A N 1
ATOM 657 C CA . LEU A 1 94 ? 9.297 -0.964 -16.402 1.00 96.75 94 LEU A CA 1
ATOM 658 C C . LEU A 1 94 ? 9.492 -2.188 -17.306 1.00 96.75 94 LEU A C 1
ATOM 660 O O . LEU A 1 94 ? 10.588 -2.741 -17.348 1.00 96.75 94 LEU A O 1
ATOM 664 N N . ALA A 1 95 ? 8.463 -2.594 -18.054 1.00 97.31 95 ALA A N 1
ATOM 665 C CA . ALA A 1 95 ? 8.551 -3.694 -19.015 1.00 97.31 95 ALA A CA 1
ATOM 666 C C . ALA A 1 95 ? 9.551 -3.409 -20.150 1.00 97.31 95 ALA A C 1
ATOM 668 O O . ALA A 1 95 ? 10.197 -4.331 -20.642 1.00 97.31 95 ALA A O 1
ATOM 669 N N . ALA A 1 96 ? 9.728 -2.138 -20.518 1.00 97.44 96 ALA A N 1
ATOM 670 C CA . ALA A 1 96 ? 10.682 -1.712 -21.540 1.00 97.44 96 ALA A CA 1
ATOM 671 C C . ALA A 1 96 ? 12.141 -1.600 -21.042 1.00 97.44 96 ALA A C 1
ATOM 673 O O . ALA A 1 96 ? 13.047 -1.418 -21.854 1.00 97.44 96 ALA A O 1
ATOM 674 N N . LEU A 1 97 ? 12.389 -1.681 -19.729 1.00 97.31 97 LEU A N 1
ATOM 675 C CA . LEU A 1 97 ? 13.737 -1.585 -19.156 1.00 97.31 97 LEU A CA 1
ATOM 676 C C . LEU A 1 97 ? 14.451 -2.946 -19.111 1.00 97.31 97 LEU A C 1
ATOM 678 O O . LEU A 1 97 ? 13.857 -4.011 -19.283 1.00 97.31 97 LEU A O 1
ATOM 682 N N . GLU A 1 98 ? 15.756 -2.922 -18.831 1.00 96.62 98 GLU A N 1
ATOM 683 C CA . GLU A 1 98 ? 16.554 -4.139 -18.682 1.00 96.62 98 GLU A CA 1
ATOM 684 C C . GLU A 1 98 ? 16.207 -4.882 -17.382 1.00 96.62 98 GLU A C 1
ATOM 686 O O . GLU A 1 98 ? 16.548 -4.464 -16.275 1.00 96.62 98 GLU A O 1
ATOM 691 N N . GLN A 1 99 ? 15.566 -6.041 -17.525 1.00 97.12 99 GLN A N 1
ATOM 692 C CA . GLN A 1 99 ? 14.954 -6.790 -16.421 1.00 97.12 99 GLN A CA 1
ATOM 693 C C . GLN A 1 99 ? 15.947 -7.260 -15.341 1.00 97.12 99 GLN A C 1
ATOM 695 O O . GLN A 1 99 ? 15.574 -7.422 -14.175 1.00 97.12 99 GLN A O 1
ATOM 700 N N . GLY A 1 100 ? 17.214 -7.473 -15.716 1.00 96.44 100 GLY A N 1
ATOM 701 C CA . GLY A 1 100 ? 18.277 -7.959 -14.832 1.00 96.44 100 GLY A CA 1
ATOM 702 C C . GLY A 1 100 ? 18.976 -6.886 -13.993 1.00 96.44 100 GLY A C 1
ATOM 703 O O . GLY A 1 100 ? 19.754 -7.247 -13.105 1.00 96.44 100 GLY A O 1
ATOM 704 N N . LYS A 1 101 ? 18.706 -5.597 -14.242 1.00 94.88 101 LYS A N 1
ATOM 705 C CA . LYS A 1 101 ? 19.375 -4.459 -13.594 1.00 94.88 101 LYS A CA 1
ATOM 706 C C . LYS A 1 101 ? 18.429 -3.663 -12.703 1.00 94.88 101 LYS A C 1
ATOM 708 O O . LYS A 1 101 ? 17.215 -3.840 -12.748 1.00 94.88 101 LYS A O 1
ATOM 713 N N . GLY A 1 102 ? 19.011 -2.803 -11.871 1.00 94.44 102 GLY A N 1
ATOM 714 C CA . GLY A 1 102 ? 18.277 -1.733 -11.203 1.00 94.44 102 GLY A CA 1
ATOM 715 C C . GLY A 1 102 ? 17.843 -0.635 -12.176 1.00 94.44 102 GLY A C 1
ATOM 716 O O . GLY A 1 102 ? 18.282 -0.593 -13.324 1.00 94.44 102 GLY A O 1
ATOM 717 N N . CYS A 1 103 ? 16.996 0.275 -11.704 1.00 95.81 103 CYS A N 1
ATOM 718 C CA . CYS A 1 103 ? 16.560 1.462 -12.442 1.00 95.81 103 CYS A CA 1
ATOM 719 C C . CYS A 1 103 ? 16.440 2.667 -11.500 1.00 95.81 103 CYS A C 1
ATOM 721 O O . CYS A 1 103 ? 16.450 2.498 -10.279 1.00 95.81 103 CYS A O 1
ATOM 723 N N . ALA A 1 104 ? 16.288 3.875 -12.044 1.00 96.31 104 ALA A N 1
ATOM 724 C CA . ALA A 1 104 ? 15.965 5.054 -11.240 1.00 96.31 104 ALA A CA 1
ATOM 725 C C . ALA A 1 104 ? 14.630 4.854 -10.490 1.00 96.31 104 ALA A C 1
ATOM 727 O O . ALA A 1 104 ? 13.671 4.302 -11.049 1.00 96.31 104 ALA A O 1
ATOM 728 N N . LEU A 1 105 ? 14.551 5.281 -9.224 1.00 94.00 105 LEU A N 1
ATOM 729 C CA . LEU A 1 105 ? 13.368 5.057 -8.381 1.00 94.00 105 LEU A CA 1
ATOM 730 C C . LEU A 1 105 ? 12.108 5.765 -8.888 1.00 94.00 105 LEU A C 1
ATOM 732 O O . LEU A 1 105 ? 11.013 5.322 -8.547 1.00 94.00 105 LEU A O 1
ATOM 736 N N . VAL A 1 106 ? 12.227 6.779 -9.751 1.00 95.06 106 VAL A N 1
ATOM 737 C CA . VAL A 1 106 ? 11.078 7.392 -10.440 1.00 95.06 106 VAL A CA 1
ATOM 738 C C . VAL A 1 106 ? 10.208 6.354 -11.164 1.00 95.06 106 VAL A C 1
ATOM 740 O O . VAL A 1 106 ? 8.990 6.500 -11.218 1.00 95.06 106 VAL A O 1
ATOM 743 N N . HIS A 1 107 ? 10.784 5.261 -11.675 1.00 96.81 107 HIS A N 1
ATOM 744 C CA . HIS A 1 107 ? 10.000 4.210 -12.331 1.00 96.81 107 HIS A CA 1
ATOM 745 C C . HIS A 1 107 ? 9.171 3.395 -11.331 1.00 96.81 107 HIS A C 1
ATOM 747 O O . HIS A 1 107 ? 8.002 3.116 -11.584 1.00 96.81 107 HIS A O 1
ATOM 753 N N . ALA A 1 108 ? 9.744 3.060 -10.171 1.00 95.44 108 ALA A N 1
ATOM 754 C CA . ALA A 1 108 ? 9.023 2.380 -9.094 1.00 95.44 108 ALA A CA 1
ATOM 755 C C . ALA A 1 108 ? 7.964 3.294 -8.456 1.00 95.44 108 ALA A C 1
ATOM 757 O O . ALA A 1 108 ? 6.873 2.842 -8.110 1.00 95.44 108 ALA A O 1
ATOM 758 N N . GLN A 1 109 ? 8.274 4.587 -8.335 1.00 94.62 109 GLN A N 1
ATOM 759 C CA . GLN A 1 109 ? 7.348 5.615 -7.880 1.00 94.62 109 GLN A CA 1
ATOM 760 C C . GLN A 1 109 ? 6.119 5.692 -8.796 1.00 94.62 109 GLN A C 1
ATOM 762 O O . GLN A 1 109 ? 4.998 5.569 -8.304 1.00 94.62 109 GLN A O 1
ATOM 767 N N . LYS A 1 110 ? 6.332 5.861 -10.110 1.00 96.31 110 LYS A N 1
ATOM 768 C CA . LYS A 1 110 ? 5.257 5.915 -11.112 1.00 96.31 110 LYS A CA 1
ATOM 769 C C . LYS A 1 110 ? 4.408 4.652 -11.090 1.00 96.31 110 LYS A C 1
ATOM 771 O O . LYS A 1 110 ? 3.199 4.760 -10.959 1.00 96.31 110 LYS A O 1
ATOM 776 N N . LEU A 1 111 ? 5.041 3.474 -11.066 1.00 97.38 111 LEU A N 1
ATOM 777 C CA . LEU A 1 111 ? 4.324 2.205 -10.928 1.00 97.38 111 LEU A CA 1
ATOM 778 C C . LEU A 1 111 ? 3.388 2.207 -9.707 1.00 97.38 111 LEU A C 1
ATOM 780 O O . LEU A 1 111 ? 2.231 1.821 -9.829 1.00 97.38 111 LEU A O 1
ATOM 784 N N . CYS A 1 112 ? 3.862 2.647 -8.535 1.00 96.31 112 CYS A N 1
ATOM 785 C CA . CYS A 1 112 ? 3.026 2.695 -7.331 1.00 96.31 112 CYS A CA 1
ATOM 786 C C . CYS A 1 112 ? 1.863 3.688 -7.462 1.00 96.31 112 CYS A C 1
ATOM 788 O O . CYS A 1 112 ? 0.747 3.361 -7.066 1.00 96.31 112 CYS A O 1
ATOM 790 N N . ALA A 1 113 ? 2.114 4.884 -8.001 1.00 96.00 113 ALA A N 1
ATOM 791 C CA . ALA A 1 113 ? 1.088 5.911 -8.190 1.00 96.00 113 ALA A CA 1
ATOM 792 C C . ALA A 1 113 ? 0.010 5.463 -9.194 1.00 96.00 113 ALA A C 1
ATOM 794 O O . ALA A 1 113 ? -1.187 5.567 -8.918 1.00 96.00 113 ALA A O 1
ATOM 795 N N . ASP A 1 114 ? 0.436 4.893 -10.320 1.00 97.56 114 ASP A N 1
ATOM 796 C CA . ASP A 1 114 ? -0.449 4.431 -11.387 1.00 97.56 114 ASP A CA 1
ATOM 797 C C . ASP A 1 114 ? -1.272 3.220 -10.930 1.00 97.56 114 ASP A C 1
ATOM 799 O O . ASP A 1 114 ? -2.486 3.194 -11.127 1.00 97.56 114 ASP A O 1
ATOM 803 N N . LEU A 1 115 ? -0.658 2.256 -10.229 1.00 97.81 115 LEU A N 1
ATOM 804 C CA . LEU A 1 115 ? -1.385 1.134 -9.625 1.00 97.81 115 LEU A CA 1
ATOM 805 C C . LEU A 1 115 ? -2.367 1.591 -8.543 1.00 97.81 115 LEU A C 1
ATOM 807 O O . LEU A 1 115 ? -3.463 1.044 -8.465 1.00 97.81 115 LEU A O 1
ATOM 811 N N . ALA A 1 116 ? -2.016 2.585 -7.722 1.00 97.38 116 ALA A N 1
ATOM 812 C CA . ALA A 1 116 ? -2.931 3.130 -6.721 1.00 97.38 116 ALA A CA 1
ATOM 813 C C . ALA A 1 116 ? -4.178 3.748 -7.373 1.00 97.38 116 ALA A C 1
ATOM 815 O O . ALA A 1 116 ? -5.302 3.462 -6.957 1.00 97.38 116 ALA A O 1
ATOM 816 N N . SER A 1 117 ? -3.981 4.538 -8.432 1.00 97.38 117 SER A N 1
ATOM 817 C CA . SER A 1 117 ? -5.063 5.129 -9.227 1.00 97.38 117 SER A CA 1
ATOM 818 C C . SER A 1 117 ? -5.927 4.064 -9.914 1.00 97.38 117 SER A C 1
ATOM 820 O O . SER A 1 117 ? -7.160 4.098 -9.831 1.00 97.38 117 SER A O 1
ATOM 822 N N . ALA A 1 118 ? -5.286 3.076 -10.544 1.00 97.81 118 ALA A N 1
ATOM 823 C CA . ALA A 1 118 ? -5.958 1.971 -11.214 1.00 97.81 118 ALA A CA 1
ATOM 824 C C . ALA A 1 118 ? -6.793 1.136 -10.234 1.00 97.81 118 ALA A C 1
ATOM 826 O O . ALA A 1 118 ? -7.937 0.798 -10.523 1.00 97.81 118 ALA A O 1
ATOM 827 N N . LEU A 1 119 ? -6.254 0.847 -9.047 1.00 97.44 119 LEU A N 1
ATOM 828 C CA . LEU A 1 119 ? -6.936 0.072 -8.016 1.00 97.44 119 LEU A CA 1
ATOM 829 C C . LEU A 1 119 ? -8.155 0.829 -7.476 1.00 97.44 119 LEU A C 1
ATOM 831 O O . LEU A 1 119 ? -9.238 0.251 -7.405 1.00 97.44 119 LEU A O 1
ATOM 835 N N . ALA A 1 120 ? -8.023 2.122 -7.171 1.00 96.81 120 ALA A N 1
ATOM 836 C CA . ALA A 1 120 ? -9.161 2.945 -6.758 1.00 96.81 120 ALA A CA 1
ATOM 837 C C . ALA A 1 120 ? -10.271 2.978 -7.826 1.00 96.81 120 ALA A C 1
ATOM 839 O O . ALA A 1 120 ? -11.451 2.867 -7.504 1.00 96.81 120 ALA A O 1
ATOM 840 N N . SER A 1 121 ? -9.888 3.058 -9.103 1.00 97.06 121 SER A N 1
ATOM 841 C CA . SER A 1 121 ? -10.829 3.079 -10.230 1.00 97.06 121 SER A CA 1
ATOM 842 C C . SER A 1 121 ? -11.496 1.723 -10.482 1.00 97.06 121 SER A C 1
ATOM 844 O O . SER A 1 121 ? -12.659 1.670 -10.870 1.00 97.06 121 SER A O 1
ATOM 846 N N . ALA A 1 122 ? -10.778 0.618 -10.263 1.00 97.19 122 ALA A N 1
ATOM 847 C CA . ALA A 1 122 ? -11.281 -0.739 -10.481 1.00 97.19 122 ALA A CA 1
ATOM 848 C C . ALA A 1 122 ? -12.177 -1.254 -9.339 1.00 97.19 122 ALA A C 1
ATOM 850 O O . ALA A 1 122 ? -12.914 -2.226 -9.527 1.00 97.19 122 ALA A O 1
ATOM 851 N N . PHE A 1 123 ? -12.108 -0.627 -8.160 1.00 97.19 123 PHE A N 1
ATOM 852 C CA . PHE A 1 123 ? -12.849 -1.025 -6.961 1.00 97.19 123 PHE A CA 1
ATOM 853 C C . PHE A 1 123 ? -13.533 0.167 -6.257 1.00 97.19 123 PHE A C 1
ATOM 855 O O . PHE A 1 123 ? -13.372 0.319 -5.042 1.00 97.19 123 PHE A O 1
ATOM 862 N N . PRO A 1 124 ? -14.330 0.989 -6.968 1.00 96.00 124 PRO A N 1
ATOM 863 C CA . PRO A 1 124 ? -14.872 2.242 -6.431 1.00 96.00 124 PRO A CA 1
ATOM 864 C C . PRO A 1 124 ? -15.827 2.028 -5.247 1.00 96.00 124 PRO A C 1
ATOM 866 O O . PRO A 1 124 ? -15.886 2.854 -4.343 1.00 96.00 124 PRO A O 1
ATOM 869 N N . ASP A 1 125 ? -16.524 0.888 -5.199 1.00 95.19 125 ASP A N 1
ATOM 870 C CA . ASP A 1 125 ? -17.448 0.557 -4.105 1.00 95.19 125 ASP A CA 1
ATOM 871 C C . ASP A 1 125 ? -16.739 0.012 -2.854 1.00 95.19 125 ASP A C 1
ATOM 873 O O . ASP A 1 125 ? -17.331 -0.067 -1.777 1.00 95.19 125 ASP A O 1
ATOM 877 N N . ARG A 1 126 ? -15.469 -0.398 -2.986 1.00 96.25 126 ARG A N 1
ATOM 878 C CA . ARG A 1 126 ? -14.694 -1.036 -1.907 1.00 96.25 126 ARG A CA 1
ATOM 879 C C . ARG A 1 126 ? -13.539 -0.178 -1.411 1.00 96.25 126 ARG A C 1
ATOM 881 O O . ARG A 1 126 ? -13.104 -0.394 -0.284 1.00 96.25 126 ARG A O 1
ATOM 888 N N . VAL A 1 127 ? -13.030 0.758 -2.209 1.00 97.56 127 VAL A N 1
ATOM 889 C CA . VAL A 1 127 ? -11.873 1.593 -1.863 1.00 97.56 127 VAL A CA 1
ATOM 890 C C . VAL A 1 127 ? -12.275 3.060 -1.868 1.00 97.56 127 VAL A C 1
ATOM 892 O O . VAL A 1 127 ? -12.436 3.679 -2.913 1.00 97.56 127 VAL A O 1
ATOM 895 N N . ASP A 1 128 ? -12.399 3.614 -0.669 1.00 95.50 128 ASP A N 1
ATOM 896 C CA . ASP A 1 128 ? -12.673 5.025 -0.435 1.00 95.50 128 ASP A CA 1
ATOM 897 C C . ASP A 1 128 ? -11.346 5.782 -0.299 1.00 95.50 128 ASP A C 1
ATOM 899 O O . ASP A 1 128 ? -10.604 5.603 0.672 1.00 95.50 128 ASP A O 1
ATOM 903 N N . VAL A 1 129 ? -11.013 6.581 -1.312 1.00 95.19 129 VAL A N 1
ATOM 904 C CA . VAL A 1 129 ? -9.766 7.350 -1.367 1.00 95.19 129 VAL A CA 1
ATOM 905 C C . VAL A 1 129 ? -9.949 8.675 -0.639 1.00 95.19 129 VAL A C 1
ATOM 907 O O . VAL A 1 129 ? -10.662 9.566 -1.101 1.00 95.19 129 VAL A O 1
ATOM 910 N N . LYS A 1 130 ? -9.222 8.850 0.464 1.00 92.06 130 LYS A N 1
ATOM 911 C CA . LYS A 1 130 ? -9.221 10.084 1.249 1.00 92.06 130 LYS A CA 1
ATOM 912 C C . LYS A 1 130 ? -7.877 10.793 1.105 1.00 92.06 130 LYS A C 1
ATOM 914 O O . LYS A 1 130 ? -6.869 10.377 1.673 1.00 92.06 130 LYS A O 1
ATOM 919 N N . ARG A 1 131 ? -7.863 11.888 0.341 1.00 88.25 131 ARG A N 1
ATOM 920 C CA . ARG A 1 131 ? -6.683 12.754 0.215 1.00 88.25 131 ARG A CA 1
ATOM 921 C C . ARG A 1 131 ? -6.566 13.669 1.420 1.00 88.25 131 ARG A C 1
ATOM 923 O O . ARG A 1 131 ? -7.392 14.561 1.593 1.00 88.25 131 ARG A O 1
ATOM 930 N N . GLY A 1 132 ? -5.533 13.465 2.220 1.00 81.38 132 GLY A N 1
ATOM 931 C CA . GLY A 1 132 ? -5.279 14.297 3.384 1.00 81.38 132 GLY A CA 1
ATOM 932 C C . GLY A 1 132 ? -4.215 13.718 4.296 1.00 81.38 132 GLY A C 1
ATOM 933 O O . GLY A 1 132 ? -3.710 12.615 4.077 1.00 81.38 132 GLY A O 1
ATOM 934 N N . TRP A 1 133 ? -3.879 14.486 5.325 1.00 80.44 133 TRP A N 1
ATOM 935 C CA . TRP A 1 133 ? -2.906 14.079 6.332 1.00 80.44 133 TRP A CA 1
ATOM 936 C C . TRP A 1 133 ? -3.609 13.578 7.570 1.00 80.44 133 TRP A C 1
ATOM 938 O O . TRP A 1 133 ? -4.536 14.212 8.064 1.00 80.44 133 TRP A O 1
ATOM 948 N N . VAL A 1 134 ? -3.130 12.458 8.097 1.00 81.19 134 VAL A N 1
ATOM 949 C CA . VAL A 1 134 ? -3.601 11.962 9.385 1.00 81.19 134 VAL A CA 1
ATOM 950 C C . VAL A 1 134 ? -2.951 12.778 10.493 1.00 81.19 134 VAL A C 1
ATOM 952 O O . VAL A 1 134 ? -1.728 12.765 10.621 1.00 81.19 134 VAL A O 1
ATOM 955 N N . SER A 1 135 ? -3.765 13.477 11.281 1.00 74.06 135 SER A N 1
ATOM 956 C CA . SER A 1 135 ? -3.310 14.263 12.435 1.00 74.06 135 SER A CA 1
ATOM 957 C C . SER A 1 135 ? -3.415 13.499 13.750 1.00 74.06 135 SER A C 1
ATOM 959 O O . SER A 1 135 ? -2.704 13.798 14.702 1.00 74.06 135 SER A O 1
ATOM 961 N N . ALA A 1 136 ? -4.329 12.534 13.835 1.00 73.19 136 ALA A N 1
ATOM 962 C CA . ALA A 1 136 ? -4.498 11.722 15.028 1.00 73.19 136 ALA A CA 1
ATOM 963 C C . ALA A 1 136 ? -5.161 10.387 14.697 1.00 73.19 136 ALA A C 1
ATOM 965 O O . ALA A 1 136 ? -5.944 10.265 13.753 1.00 73.19 136 ALA A O 1
ATOM 966 N N . VAL A 1 137 ? -4.850 9.391 15.519 1.00 80.56 137 VAL A N 1
ATOM 967 C CA . VAL A 1 137 ? -5.553 8.114 15.554 1.00 80.56 137 VAL A CA 1
ATOM 968 C C . VAL A 1 137 ? -5.979 7.868 16.989 1.00 80.56 137 VAL A C 1
ATOM 970 O O . VAL A 1 137 ? -5.151 7.881 17.899 1.00 80.56 137 VAL A O 1
ATOM 973 N N . HIS A 1 138 ? -7.263 7.602 17.167 1.00 79.69 138 HIS A N 1
ATOM 974 C CA . HIS A 1 138 ? -7.885 7.316 18.448 1.00 79.69 138 HIS A CA 1
ATOM 975 C 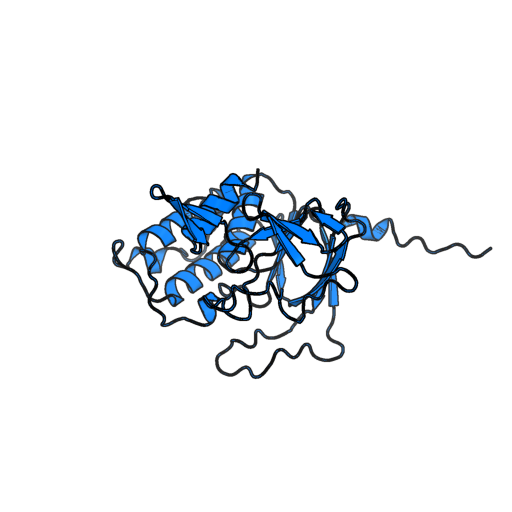C . HIS A 1 138 ? -8.379 5.876 18.464 1.00 79.69 138 HIS A C 1
ATOM 977 O O . HIS A 1 138 ? -8.838 5.345 17.451 1.00 79.69 138 HIS A O 1
ATOM 983 N N . THR A 1 139 ? -8.317 5.248 19.632 1.00 77.12 139 THR A N 1
ATOM 984 C CA . THR A 1 139 ? -8.931 3.943 19.882 1.00 77.12 139 THR A CA 1
ATOM 985 C C . THR A 1 139 ? -9.579 3.948 21.257 1.00 77.12 139 THR A C 1
ATOM 987 O O . THR A 1 139 ? -9.069 4.558 22.196 1.00 77.12 139 THR A O 1
ATOM 990 N N . THR A 1 140 ? -10.724 3.282 21.378 1.00 62.28 140 THR A N 1
ATOM 991 C CA . THR A 1 140 ? -11.500 3.225 22.625 1.00 62.28 140 THR A CA 1
ATOM 992 C C . THR A 1 140 ? -10.964 2.190 23.616 1.00 62.28 140 THR A C 1
ATOM 994 O O . THR A 1 140 ? -11.341 2.216 24.785 1.00 62.28 140 THR A O 1
ATOM 997 N N . SER A 1 141 ? -10.078 1.281 23.185 1.00 62.50 141 SER A N 1
ATOM 998 C CA . SER A 1 141 ? -9.342 0.369 24.071 1.00 62.50 141 SER A CA 1
ATOM 999 C C . SER A 1 141 ? -8.143 -0.282 23.370 1.00 62.50 141 SER A C 1
ATOM 1001 O O . SER A 1 141 ? -8.128 -0.435 22.148 1.00 62.50 141 SER A O 1
ATOM 1003 N N . ALA A 1 142 ? -7.167 -0.765 24.148 1.00 57.28 142 ALA A N 1
ATOM 1004 C CA . ALA A 1 142 ? -6.091 -1.629 23.640 1.00 57.28 142 ALA A CA 1
ATOM 1005 C C . ALA A 1 142 ? -6.626 -2.955 23.050 1.00 57.28 142 ALA A C 1
ATOM 1007 O O . ALA A 1 142 ? -6.000 -3.550 22.174 1.00 57.28 142 ALA A O 1
ATOM 1008 N N . ALA A 1 143 ? -7.828 -3.372 23.467 1.00 59.44 143 ALA A N 1
ATOM 1009 C CA . ALA A 1 143 ? -8.555 -4.503 22.897 1.00 59.44 143 ALA A CA 1
ATOM 1010 C C . ALA A 1 143 ? -9.187 -4.208 21.516 1.00 59.44 143 ALA A C 1
ATOM 1012 O O . ALA A 1 143 ? -9.791 -5.106 20.938 1.00 59.44 143 ALA A O 1
ATOM 1013 N N . GLY A 1 144 ? -9.020 -2.993 20.966 1.00 57.00 144 GLY A N 1
ATOM 1014 C CA . GLY A 1 144 ? -9.199 -2.704 19.538 1.00 57.00 144 GLY A CA 1
ATOM 1015 C C . GLY A 1 144 ? -10.628 -2.842 19.018 1.00 57.00 144 GLY A C 1
ATOM 1016 O O . GLY A 1 144 ? -10.853 -3.511 18.015 1.00 57.00 144 GLY A O 1
ATOM 1017 N N . ALA A 1 145 ? -11.604 -2.229 19.693 1.00 63.44 145 ALA A N 1
ATOM 1018 C CA . ALA A 1 145 ? -13.003 -2.317 19.264 1.00 63.44 145 ALA A CA 1
ATOM 1019 C C . ALA A 1 145 ? -13.305 -1.480 18.005 1.00 63.44 145 ALA A C 1
ATOM 1021 O O . ALA A 1 145 ? -14.148 -1.873 17.202 1.00 63.44 145 ALA A O 1
ATOM 1022 N N . GLU A 1 146 ? -12.650 -0.325 17.848 1.00 84.50 146 GLU A N 1
ATOM 1023 C CA . GLU A 1 146 ? -12.869 0.618 16.747 1.00 84.50 146 GLU A CA 1
ATOM 1024 C C . GLU A 1 146 ? -11.758 1.681 16.735 1.00 84.50 146 GLU A C 1
ATOM 1026 O O . GLU A 1 146 ? -11.362 2.174 17.797 1.00 84.50 146 GLU A O 1
ATOM 1031 N N . PHE A 1 147 ? -11.281 2.055 15.548 1.00 86.50 147 PHE A N 1
ATOM 1032 C CA . PHE A 1 147 ? -10.337 3.150 15.329 1.00 86.50 147 PHE A CA 1
ATOM 1033 C C . PHE A 1 147 ? -11.057 4.361 14.749 1.00 86.50 147 PHE A C 1
ATOM 1035 O O . PHE A 1 147 ? -11.828 4.213 13.804 1.00 86.50 147 PHE A O 1
ATOM 1042 N N . ALA A 1 148 ? -10.748 5.550 15.259 1.00 86.62 148 ALA A N 1
ATOM 1043 C CA . ALA A 1 148 ? -11.152 6.823 14.674 1.00 86.62 148 ALA A CA 1
ATOM 1044 C C . ALA A 1 148 ? -9.900 7.576 14.200 1.00 86.62 148 ALA A C 1
ATOM 1046 O O . ALA A 1 148 ? -8.974 7.802 14.975 1.00 86.62 148 ALA A O 1
ATOM 1047 N N . VAL A 1 149 ? -9.843 7.918 12.918 1.00 85.44 149 VAL A N 1
ATOM 1048 C CA . VAL A 1 149 ? -8.682 8.517 12.253 1.00 85.44 149 VAL A CA 1
ATOM 1049 C C . VAL A 1 149 ? -9.046 9.920 11.798 1.00 85.44 149 VAL A C 1
ATOM 1051 O O . VAL A 1 149 ? -9.884 10.079 10.911 1.00 85.44 149 VAL A O 1
ATOM 1054 N N . ASP A 1 150 ? -8.407 10.928 12.379 1.00 82.25 150 ASP A N 1
ATOM 1055 C CA . ASP A 1 150 ? -8.621 12.322 12.004 1.00 82.25 150 ASP A CA 1
ATOM 1056 C C . ASP A 1 150 ? -7.755 12.672 10.799 1.00 82.25 150 ASP A C 1
ATOM 1058 O O . ASP A 1 150 ? -6.526 12.556 10.844 1.00 82.25 150 ASP A O 1
ATOM 1062 N N . VAL A 1 151 ? -8.407 13.097 9.719 1.00 82.81 151 VAL A N 1
ATOM 1063 C CA . VAL A 1 151 ? -7.776 13.430 8.445 1.00 82.81 151 VAL A CA 1
ATOM 1064 C C . VAL A 1 151 ? -8.020 14.891 8.110 1.00 82.81 151 VAL A C 1
ATOM 1066 O O . VAL A 1 151 ? -9.159 15.322 7.929 1.00 82.81 151 VAL A O 1
ATOM 1069 N N . VAL A 1 152 ? -6.935 15.638 7.970 1.00 81.38 152 VAL A N 1
ATOM 1070 C CA . VAL A 1 152 ? -6.941 17.032 7.547 1.00 81.38 152 VAL A CA 1
ATOM 1071 C C . VAL A 1 152 ? -6.906 17.102 6.023 1.00 81.38 152 VAL A C 1
ATOM 1073 O O . VAL A 1 152 ? -5.953 16.637 5.388 1.00 81.38 152 VAL A O 1
ATOM 1076 N N . ASP A 1 153 ? -7.946 17.696 5.440 1.00 74.94 153 ASP A N 1
ATOM 1077 C CA . ASP A 1 153 ? -8.075 17.873 3.994 1.00 74.94 153 ASP A CA 1
ATOM 1078 C C . ASP A 1 153 ? -7.147 18.991 3.476 1.00 74.94 153 ASP A C 1
ATOM 1080 O O . ASP A 1 153 ? -6.845 19.958 4.175 1.00 74.94 153 ASP A O 1
ATOM 1084 N N . GLY A 1 154 ? -6.740 18.897 2.205 1.00 60.47 154 GLY A N 1
ATOM 1085 C CA . GLY A 1 154 ? -6.158 20.025 1.461 1.00 60.47 154 GLY A CA 1
ATOM 1086 C C . GLY A 1 154 ? -4.733 20.437 1.841 1.00 60.47 154 GLY A C 1
ATOM 1087 O O . GLY A 1 154 ? -4.238 21.446 1.342 1.00 60.47 154 GLY A O 1
ATOM 1088 N N . VAL A 1 155 ? -4.051 19.677 2.692 1.00 60.59 155 VAL A N 1
ATOM 1089 C CA . VAL A 1 155 ? -2.638 19.925 2.989 1.00 60.59 155 VAL A CA 1
ATOM 1090 C C . VAL A 1 155 ? -1.806 19.486 1.780 1.00 60.59 155 VAL A C 1
ATOM 1092 O O . VAL A 1 155 ? -1.933 18.364 1.277 1.00 60.59 155 VAL A O 1
ATOM 1095 N N . LYS A 1 156 ? -0.952 20.389 1.306 1.00 53.69 156 LYS A N 1
ATOM 1096 C CA . LYS A 1 156 ? -0.018 20.114 0.218 1.00 53.69 156 LYS A CA 1
ATOM 1097 C C . LYS A 1 156 ? 1.028 19.110 0.703 1.00 53.69 156 LYS A C 1
ATOM 1099 O O . LYS A 1 156 ? 1.477 19.183 1.838 1.00 53.69 156 LYS A O 1
ATOM 1104 N N . ASP A 1 157 ? 1.401 18.163 -0.147 1.00 58.28 157 ASP A N 1
ATOM 1105 C CA . ASP A 1 157 ? 2.590 17.357 0.110 1.00 58.28 157 ASP A CA 1
ATOM 1106 C C . ASP A 1 157 ? 3.830 18.239 -0.095 1.00 58.28 157 ASP A C 1
ATOM 1108 O O . ASP A 1 157 ? 4.103 18.686 -1.215 1.00 58.28 157 ASP A O 1
ATOM 1112 N N . ASP A 1 158 ? 4.550 18.551 0.984 1.00 51.31 158 ASP A N 1
ATOM 1113 C CA . ASP A 1 158 ? 5.659 19.520 0.971 1.00 51.31 158 ASP A CA 1
ATOM 1114 C C . ASP A 1 158 ? 6.886 19.018 0.210 1.00 51.31 158 ASP A C 1
ATOM 1116 O O . ASP A 1 158 ? 7.841 19.758 0.008 1.00 51.31 158 ASP A O 1
ATOM 1120 N N . PHE A 1 159 ? 6.860 17.771 -0.260 1.00 54.41 159 PHE A N 1
ATOM 1121 C CA . PHE A 1 159 ? 7.924 17.197 -1.081 1.00 54.41 159 PHE A CA 1
ATOM 1122 C C . PHE A 1 159 ? 7.770 17.504 -2.576 1.00 54.41 159 PHE A C 1
ATOM 1124 O O . PHE A 1 159 ? 8.565 17.026 -3.385 1.00 54.41 159 PHE A O 1
ATOM 1131 N N . ALA A 1 160 ? 6.796 18.338 -2.964 1.00 44.84 160 ALA A N 1
ATOM 1132 C CA . ALA A 1 160 ? 6.868 19.045 -4.239 1.00 44.84 160 ALA A CA 1
ATOM 1133 C C . ALA A 1 160 ? 8.181 19.865 -4.293 1.00 44.84 160 ALA A C 1
ATOM 1135 O O . ALA A 1 160 ? 8.546 20.442 -3.271 1.00 44.84 160 ALA A O 1
ATOM 1136 N N . PRO A 1 161 ? 8.865 19.989 -5.450 1.00 39.62 161 PRO A N 1
ATOM 1137 C CA . PRO A 1 161 ? 10.232 20.531 -5.564 1.00 39.62 161 PRO A CA 1
ATOM 1138 C C . PRO A 1 161 ? 10.509 21.899 -4.903 1.00 39.62 161 PRO A C 1
ATOM 1140 O O . PRO A 1 161 ? 11.666 22.262 -4.737 1.00 39.62 161 PRO A O 1
ATOM 1143 N N . ASN A 1 162 ? 9.466 22.643 -4.514 1.00 38.31 162 ASN A N 1
ATOM 1144 C CA . ASN A 1 162 ? 9.527 23.986 -3.934 1.00 38.31 162 ASN A CA 1
ATOM 1145 C C . ASN A 1 162 ? 8.745 24.126 -2.599 1.00 38.31 162 ASN A C 1
ATOM 1147 O O . ASN A 1 162 ? 8.328 25.231 -2.255 1.00 38.31 162 ASN A O 1
ATOM 1151 N N . GLY A 1 163 ? 8.441 23.038 -1.881 1.00 40.44 163 GLY A N 1
ATOM 1152 C CA . GLY A 1 163 ? 7.633 23.078 -0.654 1.00 40.44 163 GLY A CA 1
ATOM 1153 C C . GLY A 1 163 ? 8.462 23.266 0.618 1.00 40.44 163 GLY A C 1
ATOM 1154 O O . GLY A 1 163 ? 9.105 22.340 1.100 1.00 40.44 163 GLY A O 1
ATOM 1155 N N . THR A 1 164 ? 8.434 24.462 1.204 1.00 34.09 164 THR A N 1
ATOM 1156 C CA . THR A 1 164 ? 8.924 24.686 2.570 1.00 34.09 164 THR A CA 1
ATOM 1157 C C . THR A 1 164 ? 7.804 24.421 3.577 1.00 34.09 164 THR A C 1
ATOM 1159 O O . THR A 1 164 ? 6.949 25.281 3.771 1.00 34.09 164 THR A O 1
ATOM 1162 N N . GLY A 1 165 ? 7.867 23.270 4.249 1.00 43.72 165 GLY A N 1
ATOM 1163 C CA . GLY A 1 165 ? 7.226 23.023 5.546 1.00 43.72 165 GLY A CA 1
ATOM 1164 C C . GLY A 1 165 ? 5.780 22.523 5.511 1.00 43.72 165 GLY A C 1
ATOM 1165 O O . GLY A 1 165 ? 4.922 23.140 4.892 1.00 43.72 165 GLY A O 1
ATOM 1166 N N . SER A 1 166 ? 5.517 21.458 6.280 1.00 46.50 166 SER A N 1
ATOM 1167 C CA . SER A 1 166 ? 4.176 20.914 6.525 1.00 46.50 166 SER A CA 1
ATOM 1168 C C . SER A 1 166 ? 3.342 21.873 7.341 1.00 46.50 166 SER A C 1
ATOM 1170 O O . SER A 1 166 ? 3.327 21.854 8.570 1.00 46.50 166 SER A O 1
ATOM 1172 N N . ALA A 1 167 ? 2.675 22.775 6.634 1.00 46.62 167 ALA A N 1
ATOM 1173 C CA . ALA A 1 167 ? 1.715 23.681 7.215 1.00 46.62 167 ALA A CA 1
ATOM 1174 C C . ALA A 1 167 ? 0.313 23.123 6.963 1.00 46.62 167 ALA A C 1
ATOM 1176 O O . ALA A 1 167 ? -0.333 23.421 5.957 1.00 46.62 167 ALA A O 1
ATOM 1177 N N . VAL A 1 168 ? -0.190 22.336 7.918 1.00 52.44 168 VAL A N 1
ATOM 1178 C CA . VAL A 1 168 ? -1.637 22.284 8.137 1.00 52.44 168 VAL A CA 1
ATOM 1179 C C . VAL A 1 168 ? -2.066 23.721 8.426 1.00 52.44 168 VAL A C 1
ATOM 1181 O O . VAL A 1 168 ? -1.676 24.290 9.444 1.00 52.44 168 VAL A O 1
ATOM 1184 N N . ALA A 1 169 ? -2.809 24.345 7.512 1.00 51.12 169 ALA A N 1
ATOM 1185 C CA . ALA A 1 169 ? -3.315 25.691 7.744 1.00 51.12 169 ALA A CA 1
ATOM 1186 C C . ALA A 1 169 ? -4.149 25.707 9.038 1.00 51.12 169 ALA A C 1
ATOM 1188 O O . ALA A 1 169 ? -4.992 24.831 9.248 1.00 51.12 169 ALA A O 1
ATOM 1189 N N . ASN A 1 170 ? -3.929 26.697 9.908 1.00 50.03 170 ASN A N 1
ATOM 1190 C CA . ASN A 1 170 ? -4.756 26.878 11.101 1.00 50.03 170 ASN A CA 1
ATOM 1191 C C . ASN A 1 170 ? -6.236 26.980 10.686 1.00 50.03 170 ASN A C 1
ATOM 1193 O O . ASN A 1 170 ? -6.593 27.835 9.878 1.00 50.03 170 ASN A O 1
ATOM 1197 N N . GLY A 1 171 ? -7.086 26.099 11.226 1.00 55.84 171 GLY A N 1
ATOM 1198 C CA . GLY A 1 171 ? -8.509 26.015 10.869 1.00 55.84 171 GLY A CA 1
ATOM 1199 C C . GLY A 1 171 ? -8.835 25.119 9.665 1.00 55.84 171 GLY A C 1
ATOM 1200 O O . GLY A 1 171 ? -9.963 25.166 9.174 1.00 55.84 171 GLY A O 1
ATOM 1201 N N . ALA A 1 172 ? -7.887 24.307 9.181 1.00 65.38 172 ALA A N 1
ATOM 1202 C CA . ALA A 1 172 ? -8.144 23.335 8.122 1.00 65.38 172 ALA A CA 1
ATOM 1203 C C . ALA A 1 172 ? -9.263 22.352 8.506 1.00 65.38 172 ALA A C 1
ATOM 1205 O O . ALA A 1 172 ? -9.364 21.891 9.646 1.00 65.38 172 ALA A O 1
ATOM 1206 N N . LYS A 1 173 ? -10.115 22.027 7.529 1.00 72.88 173 LYS A N 1
ATOM 1207 C CA . LYS A 1 173 ? -11.232 21.103 7.717 1.00 72.88 173 LYS A CA 1
ATOM 1208 C C . LYS A 1 173 ? -10.685 19.705 8.014 1.00 72.88 173 LYS A C 1
ATOM 1210 O O . LYS A 1 173 ? -9.964 19.133 7.198 1.00 72.88 173 LYS A O 1
ATOM 1215 N N . SER A 1 174 ? -11.055 19.166 9.172 1.00 80.50 174 SER A N 1
ATOM 1216 C CA . SER A 1 174 ? -10.763 17.785 9.551 1.00 80.50 174 SER A CA 1
ATOM 1217 C C . SER A 1 174 ? -12.001 16.913 9.358 1.00 80.50 174 SER A C 1
ATOM 1219 O O . SER A 1 174 ? -13.130 17.356 9.581 1.00 80.50 174 SER A O 1
ATOM 1221 N N . THR A 1 175 ? -11.786 15.679 8.915 1.00 88.19 175 THR A N 1
ATOM 1222 C CA . THR A 1 175 ? -12.809 14.635 8.835 1.00 88.19 175 THR A CA 1
ATOM 1223 C C . THR A 1 175 ? -12.330 13.422 9.614 1.00 88.19 175 THR A C 1
ATOM 1225 O O . THR A 1 175 ? -11.209 12.970 9.397 1.00 88.19 175 THR A O 1
ATOM 1228 N N . THR A 1 176 ? -13.184 12.852 10.457 1.00 89.06 176 THR A N 1
ATOM 1229 C CA . THR A 1 176 ? -12.873 11.609 11.168 1.00 89.06 176 THR A CA 1
ATOM 1230 C C . THR A 1 176 ? -13.400 10.408 10.389 1.00 89.06 176 THR A C 1
ATOM 1232 O O . THR A 1 176 ? -14.564 10.372 9.985 1.00 89.06 176 THR A O 1
ATOM 1235 N N . VAL A 1 177 ? -12.537 9.420 10.172 1.00 89.06 177 VAL A N 1
ATOM 1236 C CA . VAL A 1 177 ? -12.860 8.141 9.533 1.00 89.06 177 VAL A CA 1
ATOM 1237 C C . VAL A 1 177 ? -12.856 7.045 10.587 1.00 89.06 177 VAL A C 1
ATOM 1239 O O . VAL A 1 177 ? -11.916 6.946 11.366 1.00 89.06 177 VAL A O 1
ATOM 1242 N N . HIS A 1 178 ? -13.873 6.190 10.576 1.00 91.06 178 HIS A N 1
ATOM 1243 C CA . HIS A 1 178 ? -13.984 5.069 11.503 1.00 91.06 178 HIS A CA 1
ATOM 1244 C C . HIS A 1 178 ? -13.641 3.747 10.815 1.00 91.06 178 HIS A C 1
ATOM 1246 O O . HIS A 1 178 ? -14.104 3.503 9.698 1.00 91.06 178 HIS A O 1
ATOM 1252 N N . ALA A 1 179 ? -12.862 2.886 11.473 1.00 91.31 179 ALA A N 1
ATOM 1253 C CA . ALA A 1 179 ? -12.486 1.581 10.937 1.00 91.31 179 ALA A CA 1
ATOM 1254 C C . ALA A 1 179 ? -12.328 0.500 12.015 1.00 91.31 179 ALA A C 1
ATOM 1256 O O . ALA A 1 179 ? -11.878 0.772 13.124 1.00 91.31 179 ALA A O 1
ATOM 1257 N N . ALA A 1 180 ? -12.629 -0.755 11.669 1.00 90.44 180 ALA A N 1
ATOM 1258 C CA . ALA A 1 180 ? -12.413 -1.902 12.562 1.00 90.44 180 ALA A CA 1
ATOM 1259 C C . ALA A 1 180 ? -10.937 -2.340 12.649 1.00 90.44 180 ALA A C 1
ATOM 1261 O O . ALA A 1 180 ? -10.505 -2.914 13.645 1.00 90.44 180 ALA A O 1
ATOM 1262 N N . ARG A 1 181 ? -10.154 -2.088 11.595 1.00 91.75 181 ARG A N 1
ATOM 1263 C CA . ARG A 1 181 ? -8.721 -2.404 11.518 1.00 91.75 181 ARG A CA 1
ATOM 1264 C C . ARG A 1 181 ? -7.939 -1.174 11.084 1.00 91.75 181 ARG A C 1
ATOM 1266 O O . ARG A 1 181 ? -8.429 -0.381 10.282 1.00 91.75 181 ARG A O 1
ATOM 1273 N N . LEU A 1 182 ? -6.706 -1.061 11.560 1.00 91.88 182 LEU A N 1
ATOM 1274 C CA . LEU A 1 182 ? -5.799 0.028 11.219 1.00 91.88 182 LEU A CA 1
ATOM 1275 C C . LEU A 1 182 ? -4.498 -0.525 10.644 1.00 91.88 182 LEU A C 1
ATOM 1277 O O . LEU A 1 182 ? -3.894 -1.430 11.218 1.00 91.88 182 LEU A O 1
ATOM 1281 N N . PHE A 1 183 ? -4.036 0.066 9.548 1.00 94.06 183 PHE A N 1
ATOM 1282 C CA . PHE A 1 183 ? -2.755 -0.259 8.936 1.00 94.06 183 PHE A CA 1
ATOM 1283 C C . PHE A 1 183 ? -1.912 1.002 8.758 1.00 94.06 183 PHE A C 1
ATOM 1285 O O . PHE A 1 183 ? -2.226 1.858 7.930 1.00 94.06 183 PHE A O 1
ATOM 1292 N N . LEU A 1 184 ? -0.818 1.108 9.513 1.00 91.44 184 LEU A N 1
ATOM 1293 C CA . LEU A 1 184 ? 0.168 2.176 9.370 1.00 91.44 184 LEU A CA 1
ATOM 1294 C C . LEU A 1 184 ? 1.221 1.768 8.340 1.00 91.44 184 LEU A C 1
ATOM 1296 O O . LEU A 1 184 ? 2.050 0.898 8.592 1.00 91.44 184 LEU A O 1
ATOM 1300 N N . CYS A 1 185 ? 1.184 2.405 7.173 1.00 91.75 185 CYS A N 1
ATOM 1301 C CA . CYS A 1 185 ? 2.074 2.132 6.043 1.00 91.75 185 CYS A CA 1
ATOM 1302 C C . CYS A 1 185 ? 2.933 3.350 5.662 1.00 91.75 185 CYS A C 1
ATOM 1304 O O . CYS A 1 185 ? 3.395 3.477 4.522 1.00 91.75 185 CYS A O 1
ATOM 1306 N N . THR A 1 186 ? 3.127 4.272 6.606 1.00 78.00 186 THR A N 1
ATOM 1307 C CA . THR A 1 186 ? 3.946 5.474 6.436 1.00 78.00 186 THR A CA 1
ATOM 1308 C C . THR A 1 186 ? 5.439 5.144 6.564 1.00 78.00 186 THR A C 1
ATOM 1310 O O . THR A 1 186 ? 5.836 4.115 7.110 1.00 78.00 186 THR A O 1
ATOM 1313 N N . GLY A 1 187 ? 6.309 5.991 6.007 1.00 66.75 187 GLY A N 1
ATOM 1314 C CA . GLY A 1 187 ? 7.761 5.827 6.165 1.00 66.75 187 GLY A CA 1
ATOM 1315 C C . GLY A 1 187 ? 8.306 6.542 7.410 1.00 66.75 187 GLY A C 1
ATOM 1316 O O . GLY A 1 187 ? 7.707 7.512 7.865 1.00 66.75 187 GLY A O 1
ATOM 1317 N N . SER A 1 188 ? 9.468 6.114 7.914 1.00 57.19 188 SER A N 1
ATOM 1318 C CA . SER A 1 188 ? 10.104 6.599 9.157 1.00 57.19 188 SER A CA 1
ATOM 1319 C C . SER A 1 188 ? 10.968 7.851 8.980 1.00 57.19 188 SER A C 1
ATOM 1321 O O . SER A 1 188 ? 11.854 7.874 8.126 1.00 57.19 188 SER A O 1
ATOM 1323 N N . GLU A 1 189 ? 10.760 8.895 9.781 1.00 45.91 189 GLU A N 1
ATOM 1324 C CA . GLU A 1 189 ? 11.714 10.006 9.932 1.00 45.91 189 GLU A CA 1
ATOM 1325 C C . GLU A 1 189 ? 12.123 10.111 11.410 1.00 45.91 189 GLU A C 1
ATOM 1327 O O . GLU A 1 189 ? 11.231 10.133 12.255 1.00 45.91 189 GLU A O 1
ATOM 1332 N N . PRO A 1 190 ? 13.429 10.165 11.742 1.00 43.25 190 PRO A N 1
ATOM 1333 C CA . PRO A 1 190 ? 14.591 10.233 10.845 1.00 43.25 190 PRO A CA 1
ATOM 1334 C C . PRO A 1 190 ? 14.997 8.880 10.218 1.00 43.25 190 PRO A C 1
ATOM 1336 O O . PRO A 1 190 ? 14.508 7.814 10.594 1.00 43.25 190 PRO A O 1
ATOM 1339 N N . THR A 1 191 ? 15.880 8.930 9.212 1.00 36.94 191 THR A N 1
ATOM 1340 C CA . THR A 1 191 ? 16.484 7.750 8.566 1.00 36.94 191 THR A CA 1
ATOM 1341 C C . THR A 1 191 ? 17.321 6.965 9.589 1.00 36.94 191 THR A C 1
ATOM 1343 O O . THR A 1 191 ? 18.176 7.576 10.229 1.00 36.94 191 THR A O 1
ATOM 1346 N N . PRO A 1 192 ? 17.124 5.641 9.750 1.00 38.56 192 PRO A N 1
ATOM 1347 C CA . PRO A 1 192 ? 17.914 4.846 10.687 1.00 38.56 192 PRO A CA 1
ATOM 1348 C C . PRO A 1 192 ? 19.408 4.923 10.359 1.00 38.56 192 PRO A C 1
ATOM 1350 O O . PRO A 1 192 ? 19.797 4.772 9.200 1.00 38.56 192 PRO A O 1
ATOM 1353 N N . THR A 1 193 ? 20.245 5.100 11.381 1.00 35.22 193 THR A N 1
ATOM 1354 C CA . THR A 1 193 ? 21.702 4.930 11.271 1.00 35.22 193 THR A CA 1
ATOM 1355 C C . THR A 1 193 ? 22.145 3.726 12.110 1.00 35.22 193 THR A C 1
ATOM 1357 O O . THR A 1 193 ? 21.417 3.318 13.013 1.00 35.22 193 THR A O 1
ATOM 1360 N N . PRO A 1 194 ? 23.331 3.134 11.868 1.00 35.00 194 PRO A N 1
ATOM 1361 C CA . PRO A 1 194 ? 23.844 2.047 12.709 1.00 35.00 194 PRO A CA 1
ATOM 1362 C C . PRO A 1 194 ? 24.003 2.426 14.191 1.00 35.00 194 PRO A C 1
ATOM 1364 O O . PRO A 1 194 ? 23.911 1.558 15.053 1.00 35.00 194 PRO A O 1
ATOM 1367 N N . ALA A 1 195 ? 24.236 3.710 14.481 1.00 32.91 195 ALA A N 1
ATOM 1368 C CA . ALA A 1 195 ? 24.382 4.244 15.836 1.00 32.91 195 ALA A CA 1
ATOM 1369 C C . ALA A 1 195 ? 23.045 4.665 16.470 1.00 32.91 195 ALA A C 1
ATOM 1371 O O . ALA A 1 195 ? 22.972 4.830 17.684 1.00 32.91 195 ALA A O 1
ATOM 1372 N N . ASP A 1 196 ? 22.002 4.827 15.655 1.00 40.72 196 ASP A N 1
ATOM 1373 C CA . ASP A 1 196 ? 20.667 5.236 16.077 1.00 40.72 196 ASP A CA 1
ATOM 1374 C C . ASP A 1 196 ? 19.628 4.494 15.211 1.00 40.72 196 ASP A C 1
ATOM 1376 O O . ASP A 1 196 ? 19.138 5.025 14.199 1.00 40.72 196 ASP A O 1
ATOM 1380 N N . PRO A 1 197 ? 19.377 3.200 15.504 1.00 43.22 197 PRO A N 1
ATOM 1381 C CA . PRO A 1 197 ? 18.396 2.408 14.780 1.00 43.22 197 PRO A CA 1
ATOM 1382 C C . PRO A 1 197 ? 17.022 3.020 15.048 1.00 43.22 197 PRO A C 1
ATOM 1384 O O . PRO A 1 197 ? 16.486 2.872 16.141 1.00 43.22 197 PRO A O 1
ATOM 1387 N N . ALA A 1 198 ? 16.530 3.754 14.043 1.00 36.66 198 ALA A N 1
ATOM 1388 C CA . ALA A 1 198 ? 15.343 4.606 14.033 1.00 36.66 198 ALA A CA 1
ATOM 1389 C C . ALA A 1 198 ? 14.470 4.485 15.294 1.00 36.66 198 ALA A C 1
ATOM 1391 O O . ALA A 1 198 ? 13.760 3.483 15.449 1.00 36.66 198 ALA A O 1
ATOM 1392 N N . PRO A 1 199 ? 14.411 5.511 16.163 1.00 36.59 199 PRO A N 1
ATOM 1393 C CA . PRO A 1 199 ? 13.244 5.622 17.007 1.00 36.59 199 PRO A CA 1
ATOM 1394 C C . PRO A 1 199 ? 12.055 5.735 16.052 1.00 36.59 199 PRO A C 1
ATOM 1396 O O . PRO A 1 199 ? 12.057 6.565 15.144 1.00 36.59 199 PRO A O 1
ATOM 1399 N N . HIS A 1 200 ? 11.060 4.868 16.230 1.00 41.41 200 HIS A N 1
ATOM 1400 C CA . HIS A 1 200 ? 9.741 4.965 15.611 1.00 41.41 200 HIS A CA 1
ATOM 1401 C C . HIS A 1 200 ? 9.042 6.258 16.057 1.00 41.41 200 HIS A C 1
ATOM 1403 O O . HIS A 1 200 ? 7.982 6.222 16.676 1.00 41.41 200 HIS A O 1
ATOM 1409 N N . ALA A 1 201 ? 9.622 7.422 15.768 1.00 40.53 201 ALA A N 1
ATOM 1410 C CA . ALA A 1 201 ? 8.847 8.622 15.583 1.00 40.53 201 ALA A CA 1
ATOM 1411 C C . ALA A 1 201 ? 8.015 8.342 14.328 1.00 40.53 201 ALA A C 1
ATOM 1413 O O . ALA A 1 201 ? 8.370 8.684 13.200 1.00 40.53 201 ALA A O 1
ATOM 1414 N N . VAL A 1 202 ? 6.899 7.631 14.532 1.00 42.34 202 VAL A N 1
ATOM 1415 C CA . VAL A 1 202 ? 5.701 7.858 13.732 1.00 42.34 202 VAL A CA 1
ATOM 1416 C C . VAL A 1 202 ? 5.635 9.376 13.643 1.00 42.34 202 VAL A C 1
ATOM 1418 O O . VAL A 1 202 ? 5.723 10.007 14.693 1.00 42.34 202 VAL A O 1
ATOM 1421 N N . PHE A 1 203 ? 5.712 9.913 12.419 1.00 41.19 203 PHE A N 1
ATOM 1422 C CA . PHE A 1 203 ? 5.835 11.342 12.095 1.00 41.19 203 PHE A CA 1
ATOM 1423 C C . PHE A 1 203 ? 5.419 12.251 13.264 1.00 41.19 203 PHE A C 1
ATOM 1425 O O . PHE A 1 203 ? 4.338 12.009 13.793 1.00 41.19 203 PHE A O 1
ATOM 1432 N N . PRO A 1 204 ? 6.154 13.320 13.634 1.00 37.44 204 PRO A N 1
ATOM 1433 C CA . PRO A 1 204 ? 5.857 14.139 14.822 1.00 37.44 204 PRO A CA 1
ATOM 1434 C C . PRO A 1 204 ? 4.418 14.695 14.908 1.00 37.44 204 PRO A C 1
ATOM 1436 O O . PRO A 1 204 ? 4.039 15.216 15.953 1.00 37.44 204 PRO A O 1
ATOM 1439 N N . HIS A 1 205 ? 3.618 14.549 13.848 1.00 41.22 205 HIS A N 1
ATOM 1440 C CA . HIS A 1 205 ? 2.219 14.945 13.715 1.00 41.22 205 HIS A CA 1
ATOM 1441 C C . HIS A 1 205 ? 1.193 13.794 13.781 1.00 41.22 205 HIS A C 1
ATOM 1443 O O . HIS A 1 205 ? 0.013 14.087 13.879 1.00 41.22 205 HIS A O 1
ATOM 1449 N N . ILE A 1 206 ? 1.596 12.515 13.767 1.00 42.19 206 ILE A N 1
ATOM 1450 C CA . ILE A 1 206 ? 0.755 11.391 14.220 1.00 42.19 206 ILE A CA 1
ATOM 1451 C C . ILE A 1 206 ? 1.156 11.131 15.672 1.00 42.19 206 ILE A C 1
ATOM 1453 O O . ILE A 1 206 ? 1.798 10.135 16.001 1.00 42.19 206 ILE A O 1
ATOM 1457 N N . GLN A 1 207 ? 0.833 12.079 16.547 1.00 41.81 207 GLN A N 1
ATOM 1458 C CA . GLN A 1 207 ? 0.852 11.805 17.976 1.00 41.81 207 GLN A CA 1
ATOM 1459 C C . GLN A 1 207 ? -0.465 11.085 18.274 1.00 41.81 207 GLN A C 1
ATOM 1461 O O . GLN A 1 207 ? -1.522 11.706 18.127 1.00 41.81 207 GLN A O 1
ATOM 1466 N N . PRO A 1 208 ? -0.473 9.795 18.658 1.00 41.47 208 PRO A N 1
ATOM 1467 C CA . PRO A 1 208 ? -1.622 9.266 19.373 1.00 41.47 208 PRO A CA 1
ATOM 1468 C C . PRO A 1 208 ? -1.738 10.102 20.648 1.00 41.47 208 PRO A C 1
ATOM 1470 O O . PRO A 1 208 ? -0.945 9.963 21.578 1.00 41.47 208 PRO A O 1
ATOM 1473 N N . VAL A 1 209 ? -2.655 11.065 20.658 1.00 37.47 209 VAL A N 1
ATOM 1474 C CA . VAL A 1 209 ? -2.822 11.949 21.807 1.00 37.47 209 VAL A CA 1
ATOM 1475 C C . VAL A 1 209 ? -3.222 11.056 22.987 1.00 37.47 209 VAL A C 1
ATOM 1477 O O . VAL A 1 209 ? -4.272 10.419 22.953 1.00 37.47 209 VAL A O 1
ATOM 1480 N N . ASN A 1 210 ? -2.355 11.000 24.004 1.00 40.81 210 ASN A N 1
ATOM 1481 C CA . ASN A 1 210 ? -2.462 10.246 25.267 1.00 40.81 210 ASN A CA 1
ATOM 1482 C C . ASN A 1 210 ? -2.086 8.751 25.302 1.00 40.81 210 ASN A C 1
ATOM 1484 O O . ASN A 1 210 ? -2.367 8.107 26.311 1.00 40.81 210 ASN A O 1
ATOM 1488 N N . ALA A 1 211 ? -1.397 8.192 24.307 1.00 44.34 211 ALA A N 1
ATOM 1489 C CA . ALA A 1 211 ? -0.787 6.864 24.456 1.00 44.34 211 ALA A CA 1
ATOM 1490 C C . ALA A 1 211 ? 0.709 6.944 24.137 1.00 44.34 211 ALA A C 1
ATOM 1492 O O . ALA A 1 211 ? 1.084 7.645 23.206 1.00 44.34 211 ALA A O 1
ATOM 1493 N N . GLY A 1 212 ? 1.558 6.290 24.936 1.00 53.50 212 GLY A N 1
ATOM 1494 C CA . GLY A 1 212 ? 3.020 6.398 24.855 1.00 53.50 212 GLY A CA 1
ATOM 1495 C C . GLY A 1 212 ? 3.634 5.979 23.509 1.00 53.50 212 GLY A C 1
ATOM 1496 O O . GLY A 1 212 ? 2.950 5.791 22.503 1.00 53.50 212 GLY A O 1
ATOM 1497 N N . LYS A 1 213 ? 4.961 5.819 23.467 1.00 68.19 213 LYS A N 1
ATOM 1498 C CA . LYS A 1 213 ? 5.691 5.527 22.224 1.00 68.19 213 LYS A CA 1
ATOM 1499 C C . LYS A 1 213 ? 5.101 4.307 21.494 1.00 68.19 213 LYS A C 1
ATOM 1501 O O . LYS A 1 213 ? 4.929 3.237 22.082 1.00 68.19 213 LYS A O 1
ATOM 1506 N N . VAL A 1 214 ? 4.823 4.453 20.196 1.00 75.12 214 VAL A N 1
ATOM 1507 C CA . VAL A 1 214 ? 4.393 3.336 19.339 1.00 75.12 214 VAL A CA 1
ATOM 1508 C C . VAL A 1 214 ? 5.603 2.453 19.029 1.00 75.12 214 VAL A C 1
ATOM 1510 O O . VAL A 1 214 ? 6.656 2.930 18.605 1.00 75.12 214 VAL A O 1
ATOM 1513 N N . SER A 1 215 ? 5.446 1.150 19.219 1.00 81.50 215 SER A N 1
ATOM 1514 C CA . SER A 1 215 ? 6.375 0.112 18.764 1.00 81.50 215 SER A CA 1
ATOM 1515 C C . SER A 1 215 ? 5.598 -0.975 18.018 1.00 81.50 215 SER A C 1
ATOM 1517 O O . SER A 1 215 ? 4.395 -0.840 17.796 1.00 81.50 215 SER A O 1
ATOM 1519 N N . TYR A 1 216 ? 6.264 -2.040 17.576 1.00 87.75 216 TYR A N 1
ATOM 1520 C CA . TYR A 1 216 ? 5.610 -3.110 16.830 1.00 87.75 216 TYR A CA 1
ATOM 1521 C C . TYR A 1 216 ? 6.320 -4.451 17.011 1.00 87.75 216 TYR A C 1
ATOM 1523 O O . TYR A 1 216 ? 7.464 -4.528 17.462 1.00 87.75 216 TYR A O 1
ATOM 1531 N N . ASP A 1 217 ? 5.607 -5.516 16.675 1.00 87.12 217 ASP A N 1
ATOM 1532 C CA . ASP A 1 217 ? 6.134 -6.862 16.544 1.00 87.12 217 ASP A CA 1
ATOM 1533 C C . ASP A 1 217 ? 6.562 -7.116 15.093 1.00 87.12 217 ASP A C 1
ATOM 1535 O O . ASP A 1 217 ? 5.733 -7.111 14.188 1.00 87.12 217 ASP A O 1
ATOM 1539 N N . SER A 1 218 ? 7.853 -7.329 14.846 1.00 86.38 218 SER A N 1
ATOM 1540 C CA . SER A 1 218 ? 8.378 -7.454 13.481 1.00 86.38 218 SER A CA 1
ATOM 1541 C C . SER A 1 218 ? 8.056 -8.778 12.783 1.00 86.38 218 SER A C 1
ATOM 1543 O O . SER A 1 218 ? 8.400 -8.920 11.615 1.00 86.38 218 SER A O 1
ATOM 1545 N N . ALA A 1 219 ? 7.479 -9.758 13.486 1.00 86.44 219 ALA A N 1
ATOM 1546 C CA . ALA A 1 219 ? 7.071 -11.035 12.899 1.00 86.44 219 ALA A CA 1
ATOM 1547 C C . ALA A 1 219 ? 5.594 -11.021 12.485 1.00 86.44 219 ALA A C 1
ATOM 1549 O O . ALA A 1 219 ? 5.217 -11.643 11.498 1.00 86.44 219 ALA A O 1
ATOM 1550 N N . SER A 1 220 ? 4.759 -10.306 13.239 1.00 89.06 220 SER A N 1
ATOM 1551 C CA . SER A 1 220 ? 3.308 -10.237 13.016 1.00 89.06 220 SER A CA 1
ATOM 1552 C C . SER A 1 220 ? 2.816 -8.873 12.537 1.00 89.06 220 SER A C 1
ATOM 1554 O O . SER A 1 220 ? 1.634 -8.709 12.266 1.00 89.06 220 SER A O 1
ATOM 1556 N N . GLY A 1 221 ? 3.673 -7.857 12.500 1.00 88.62 221 GLY A N 1
ATOM 1557 C CA . GLY A 1 221 ? 3.310 -6.477 12.181 1.00 88.62 221 GLY A CA 1
ATOM 1558 C C . GLY A 1 221 ? 2.452 -5.800 13.251 1.00 88.62 221 GLY A C 1
ATOM 1559 O O . GLY A 1 221 ? 2.111 -4.634 13.084 1.00 88.62 221 GLY A O 1
ATOM 1560 N N . ALA A 1 222 ? 2.090 -6.487 14.338 1.00 89.81 222 ALA A N 1
ATOM 1561 C CA . ALA A 1 222 ? 1.165 -5.977 15.341 1.00 89.81 222 ALA A CA 1
ATOM 1562 C C . ALA A 1 222 ? 1.738 -4.743 16.052 1.00 89.81 222 ALA A C 1
ATOM 1564 O O . ALA A 1 222 ? 2.860 -4.776 16.566 1.00 89.81 222 ALA A O 1
ATOM 1565 N N . LEU A 1 223 ? 0.965 -3.657 16.101 1.00 86.94 223 LEU A N 1
ATOM 1566 C CA . LEU A 1 223 ? 1.374 -2.429 16.779 1.00 86.94 223 LEU A CA 1
ATOM 1567 C C . LEU A 1 223 ? 1.223 -2.569 18.292 1.00 86.94 223 LEU A C 1
ATOM 1569 O O . LEU A 1 223 ? 0.288 -3.193 18.792 1.00 86.94 223 LEU A O 1
ATOM 1573 N N . LYS A 1 224 ? 2.154 -1.966 19.024 1.00 83.81 224 LYS A N 1
ATOM 1574 C CA . LYS A 1 224 ? 2.209 -1.959 20.484 1.00 83.81 224 LYS A CA 1
ATOM 1575 C C . LYS A 1 224 ? 2.267 -0.521 20.979 1.00 83.81 224 LYS A C 1
ATOM 1577 O O . LYS A 1 224 ? 3.043 0.283 20.464 1.00 83.81 224 LYS A O 1
ATOM 1582 N N . LEU A 1 225 ? 1.472 -0.217 21.994 1.00 78.44 225 LEU A N 1
ATOM 1583 C CA . LEU A 1 225 ? 1.509 1.055 22.704 1.00 78.44 225 LEU A CA 1
ATOM 1584 C C . LEU A 1 225 ? 2.235 0.859 24.030 1.00 78.44 225 LEU A C 1
ATOM 1586 O O . LEU A 1 225 ? 1.914 -0.045 24.807 1.00 78.44 225 LEU A O 1
ATOM 1590 N N . GLU A 1 226 ? 3.230 1.702 24.286 1.00 71.88 226 GLU A N 1
ATOM 1591 C CA . GLU A 1 226 ? 3.920 1.735 25.572 1.00 71.88 226 GLU A CA 1
ATOM 1592 C C . GLU A 1 226 ? 2.910 1.898 26.720 1.00 71.88 226 GLU A C 1
ATOM 1594 O O . GLU A 1 226 ? 2.001 2.724 26.654 1.00 71.88 226 GLU A O 1
ATOM 1599 N N . GLY A 1 227 ? 3.025 1.053 27.748 1.00 73.38 227 GLY A N 1
ATOM 1600 C CA . GLY A 1 227 ? 2.084 1.003 28.874 1.00 73.38 227 GLY A CA 1
ATOM 1601 C C . GLY A 1 227 ? 0.767 0.254 28.613 1.00 73.38 227 GLY A C 1
ATOM 1602 O O . GLY A 1 227 ? 0.063 -0.052 29.571 1.00 73.38 227 GLY A O 1
ATOM 1603 N N . HIS A 1 228 ? 0.448 -0.101 27.362 1.00 74.00 228 HIS A N 1
ATOM 1604 C CA . HIS A 1 228 ? -0.828 -0.739 26.990 1.00 74.00 228 HIS A CA 1
ATOM 1605 C C . HIS A 1 228 ? -0.683 -2.065 26.225 1.00 74.00 228 HIS A C 1
ATOM 1607 O O . HIS A 1 228 ? -1.658 -2.802 26.090 1.00 74.00 228 HIS A O 1
ATOM 1613 N N . GLY A 1 229 ? 0.522 -2.401 25.756 1.00 82.44 229 GLY A N 1
ATOM 1614 C CA . GLY A 1 229 ? 0.793 -3.651 25.046 1.00 82.44 229 GLY A CA 1
ATOM 1615 C C . GLY A 1 229 ? 0.290 -3.636 23.602 1.00 82.44 229 GLY A C 1
ATOM 1616 O O . GLY A 1 229 ? 0.215 -2.584 22.969 1.00 82.44 229 GLY A O 1
ATOM 1617 N N . THR A 1 230 ? 0.005 -4.818 23.053 1.00 86.19 230 THR A N 1
ATOM 1618 C CA . THR A 1 230 ? -0.462 -4.977 21.668 1.00 86.19 230 THR A CA 1
ATOM 1619 C C . THR A 1 230 ? -1.844 -4.362 21.471 1.00 86.19 230 THR A C 1
ATOM 1621 O O . THR A 1 230 ? -2.763 -4.637 22.237 1.00 86.19 230 THR A O 1
ATOM 1624 N N . VAL A 1 231 ? -1.997 -3.578 20.406 1.00 85.19 231 VAL A N 1
ATOM 1625 C CA . VAL A 1 231 ? -3.268 -2.983 19.993 1.00 85.19 231 VAL A CA 1
ATOM 1626 C C . VAL A 1 231 ? -3.950 -3.922 19.008 1.00 85.19 231 VAL A C 1
ATOM 1628 O O . VAL A 1 231 ? -3.496 -4.091 17.873 1.00 85.19 231 VAL A O 1
ATOM 1631 N N . ALA A 1 232 ? -5.042 -4.552 19.433 1.00 86.75 232 ALA A N 1
ATOM 1632 C CA . ALA A 1 232 ? -5.761 -5.490 18.578 1.00 86.75 232 ALA A CA 1
ATOM 1633 C C . ALA A 1 232 ? -6.260 -4.800 17.295 1.00 86.75 232 ALA A C 1
ATOM 1635 O O . ALA A 1 232 ? -6.752 -3.675 17.328 1.00 86.75 232 ALA A O 1
ATOM 1636 N N . GLY A 1 233 ? -6.107 -5.463 16.146 1.00 88.44 233 GLY A N 1
ATOM 1637 C CA . GLY A 1 233 ? -6.546 -4.936 14.848 1.00 88.44 233 GLY A CA 1
ATOM 1638 C C . GLY A 1 233 ? -5.637 -3.866 14.224 1.00 88.44 233 GLY A C 1
ATOM 1639 O O . GLY A 1 233 ? -5.879 -3.494 13.075 1.00 88.44 233 GLY A O 1
ATOM 1640 N N . ALA A 1 234 ? -4.579 -3.420 14.911 1.00 89.75 234 ALA A N 1
ATOM 1641 C CA . ALA A 1 234 ? -3.636 -2.422 14.410 1.00 89.75 234 ALA A CA 1
ATOM 1642 C C . ALA A 1 234 ? -2.307 -3.057 13.971 1.00 89.75 234 ALA A C 1
ATOM 1644 O O . ALA A 1 234 ? -1.653 -3.751 14.749 1.00 89.75 234 ALA A O 1
ATOM 1645 N N . HIS A 1 235 ? -1.890 -2.790 12.733 1.00 92.19 235 HIS A N 1
ATOM 1646 C CA . HIS A 1 235 ? -0.657 -3.331 12.158 1.00 92.19 235 HIS A CA 1
ATOM 1647 C C . HIS A 1 235 ? 0.182 -2.239 11.494 1.00 92.19 235 HIS A C 1
ATOM 1649 O O . HIS A 1 235 ? -0.352 -1.265 10.965 1.00 92.19 235 HIS A O 1
ATOM 1655 N N . GLY A 1 236 ? 1.499 -2.408 11.508 1.00 91.06 236 GLY A N 1
ATOM 1656 C CA . GLY A 1 236 ? 2.462 -1.558 10.826 1.00 91.06 236 GLY A CA 1
ATOM 1657 C C . GLY A 1 236 ? 3.194 -2.328 9.734 1.00 91.06 236 GLY A C 1
ATOM 1658 O O . GLY A 1 236 ? 3.647 -3.448 9.966 1.00 91.06 236 GLY A O 1
ATOM 1659 N N . PHE A 1 237 ? 3.351 -1.711 8.561 1.00 91.31 237 PHE A N 1
ATOM 1660 C CA . PHE A 1 237 ? 4.143 -2.257 7.457 1.00 91.31 237 PHE A CA 1
ATOM 1661 C C . PHE A 1 237 ? 4.979 -1.179 6.762 1.00 91.31 237 PHE A C 1
ATOM 1663 O O . PHE A 1 237 ? 4.647 0.004 6.761 1.00 91.31 237 PHE A O 1
ATOM 1670 N N . GLY A 1 238 ? 6.057 -1.595 6.099 1.00 88.06 238 GLY A N 1
ATOM 1671 C CA . GLY A 1 238 ? 6.911 -0.711 5.306 1.00 88.06 238 GLY A CA 1
ATOM 1672 C C . GLY A 1 238 ? 8.195 -0.322 6.026 1.00 88.06 238 GLY A C 1
ATOM 1673 O O . GLY A 1 238 ? 8.632 -0.999 6.945 1.00 88.06 238 GLY A O 1
ATOM 1674 N N . ILE A 1 239 ? 8.832 0.768 5.595 1.00 82.50 239 ILE A N 1
ATOM 1675 C CA . ILE A 1 239 ? 10.165 1.156 6.096 1.00 82.50 239 ILE A CA 1
ATOM 1676 C C . ILE A 1 239 ? 10.139 1.499 7.595 1.00 82.50 239 ILE A C 1
ATOM 1678 O O . ILE A 1 239 ? 11.126 1.259 8.281 1.00 82.50 239 ILE A O 1
ATOM 1682 N N . ALA A 1 240 ? 9.021 2.026 8.112 1.00 79.88 240 ALA A N 1
ATOM 1683 C CA . ALA A 1 240 ? 8.869 2.311 9.541 1.00 79.88 240 ALA A CA 1
ATOM 1684 C C . ALA A 1 240 ? 8.589 1.066 10.396 1.00 79.88 240 ALA A C 1
ATOM 1686 O O . ALA A 1 240 ? 8.849 1.090 11.599 1.00 79.88 240 ALA A O 1
ATOM 1687 N N . PHE A 1 241 ? 8.079 -0.002 9.775 1.00 85.44 241 PHE A N 1
ATOM 1688 C CA . PHE A 1 241 ? 7.675 -1.248 10.427 1.00 85.44 241 PHE A CA 1
ATOM 1689 C C . PHE A 1 241 ? 8.119 -2.474 9.596 1.00 85.44 241 PHE A C 1
ATOM 1691 O O . PHE A 1 241 ? 7.276 -3.230 9.097 1.00 85.44 241 PHE A O 1
ATOM 1698 N N . PRO A 1 242 ? 9.431 -2.637 9.338 1.00 87.38 242 PRO A N 1
ATOM 1699 C CA . PRO A 1 242 ? 9.931 -3.712 8.493 1.00 87.38 242 PRO A CA 1
ATOM 1700 C C . PRO A 1 242 ? 9.880 -5.072 9.193 1.00 87.38 242 PRO A C 1
ATOM 1702 O O . PRO A 1 242 ? 9.992 -5.196 10.406 1.00 87.38 242 PRO A O 1
ATOM 1705 N N . GLU A 1 243 ? 9.796 -6.135 8.408 1.00 89.50 243 GLU A N 1
ATOM 1706 C CA . GLU A 1 243 ? 10.038 -7.480 8.924 1.00 89.50 243 GLU A CA 1
ATOM 1707 C C . GLU A 1 243 ? 11.505 -7.620 9.362 1.00 89.50 243 GLU A C 1
ATOM 1709 O O . GLU A 1 243 ? 12.416 -7.114 8.694 1.00 89.50 243 GLU A O 1
ATOM 1714 N N . ARG A 1 244 ? 11.746 -8.339 10.460 1.00 86.44 244 ARG A N 1
ATOM 1715 C CA . ARG A 1 244 ? 13.097 -8.721 10.889 1.00 86.44 244 ARG A CA 1
ATOM 1716 C C . ARG A 1 244 ? 13.347 -10.166 10.492 1.00 86.44 244 ARG A C 1
ATOM 1718 O O . ARG A 1 244 ? 12.642 -11.050 10.966 1.00 86.44 244 ARG A O 1
ATOM 1725 N N . ILE A 1 245 ? 14.349 -10.401 9.651 1.00 85.12 245 ILE A N 1
ATOM 1726 C CA . ILE A 1 245 ? 14.671 -11.739 9.144 1.00 85.12 245 ILE A CA 1
ATOM 1727 C C . ILE A 1 245 ? 16.059 -12.182 9.594 1.00 85.12 245 ILE A C 1
ATOM 1729 O O . ILE A 1 245 ? 16.939 -11.356 9.848 1.00 85.12 245 ILE A O 1
ATOM 1733 N N . THR A 1 246 ? 16.247 -13.497 9.666 1.00 87.50 246 THR A N 1
ATOM 1734 C CA . THR A 1 246 ? 17.546 -14.131 9.893 1.00 87.50 246 THR A CA 1
ATOM 1735 C C . THR A 1 246 ? 17.932 -14.905 8.643 1.00 87.50 246 THR A C 1
ATOM 1737 O O . THR A 1 246 ? 17.158 -15.732 8.161 1.00 87.50 246 THR A O 1
ATOM 1740 N N . ASP A 1 247 ? 19.104 -14.614 8.088 1.00 86.06 247 ASP A N 1
ATOM 1741 C CA . ASP A 1 247 ? 19.608 -15.341 6.930 1.00 86.06 247 ASP A CA 1
ATOM 1742 C C . ASP A 1 247 ? 20.119 -16.744 7.314 1.00 86.06 247 ASP A C 1
ATOM 1744 O O . ASP A 1 247 ? 20.226 -17.109 8.487 1.00 86.06 247 ASP A O 1
ATOM 1748 N N . LYS A 1 248 ? 20.464 -17.559 6.310 1.00 87.69 248 LYS A N 1
ATOM 1749 C CA . LYS A 1 248 ? 20.958 -18.933 6.526 1.00 87.69 248 LYS A CA 1
ATOM 1750 C C . LYS A 1 248 ? 22.301 -19.015 7.266 1.00 87.69 248 LYS A C 1
ATOM 1752 O O . LYS A 1 248 ? 22.723 -20.111 7.622 1.00 87.69 248 LYS A O 1
ATOM 1757 N N . TRP A 1 249 ? 22.984 -17.889 7.443 1.00 89.75 249 TRP A N 1
ATOM 1758 C CA . TRP A 1 249 ? 24.252 -17.778 8.157 1.00 89.75 249 TRP A CA 1
ATOM 1759 C C . TRP A 1 249 ? 24.072 -17.200 9.568 1.00 89.75 249 TRP A C 1
ATOM 1761 O O . TRP A 1 249 ? 25.056 -17.036 10.283 1.00 89.75 249 TRP A O 1
ATOM 1771 N N . GLY A 1 250 ? 22.832 -16.928 9.990 1.00 87.62 250 GLY A N 1
ATOM 1772 C CA . GLY A 1 250 ? 22.509 -16.396 11.310 1.00 87.62 250 GLY A CA 1
ATOM 1773 C C . GLY A 1 250 ? 22.568 -14.870 11.411 1.00 87.62 250 GLY A C 1
ATOM 1774 O O . GLY A 1 250 ? 22.355 -14.341 12.503 1.00 87.62 250 GLY A O 1
ATOM 1775 N N . ASN A 1 251 ? 22.818 -14.144 10.315 1.00 86.25 251 ASN A N 1
ATOM 1776 C CA . ASN A 1 251 ? 22.808 -12.683 10.354 1.00 86.25 251 ASN A CA 1
ATOM 1777 C C . ASN A 1 251 ? 21.372 -12.175 10.407 1.00 86.25 251 ASN A C 1
ATOM 1779 O O . ASN A 1 251 ? 20.489 -12.685 9.717 1.00 86.25 251 ASN A O 1
ATOM 1783 N N . VAL A 1 252 ? 21.150 -11.141 11.212 1.00 84.88 252 VAL A N 1
ATOM 1784 C CA . VAL A 1 252 ? 19.831 -10.545 11.403 1.00 84.88 252 VAL A CA 1
ATOM 1785 C C . VAL A 1 252 ? 19.764 -9.207 10.680 1.00 84.88 252 VAL A C 1
ATOM 1787 O O . VAL A 1 252 ? 20.537 -8.302 10.989 1.00 84.88 252 VAL A O 1
ATOM 1790 N N . GLU A 1 253 ? 18.813 -9.066 9.758 1.00 84.00 253 GLU A N 1
ATOM 1791 C CA . GLU A 1 253 ? 18.615 -7.843 8.978 1.00 84.00 253 GLU A CA 1
ATOM 1792 C C . GLU A 1 253 ? 17.157 -7.368 8.983 1.00 84.00 253 GLU A C 1
ATOM 1794 O O . GLU A 1 253 ? 16.214 -8.137 9.189 1.00 84.00 253 GLU A O 1
ATOM 1799 N N . TRP A 1 254 ? 16.974 -6.071 8.727 1.00 84.38 254 TRP A N 1
ATOM 1800 C CA . TRP A 1 254 ? 15.664 -5.489 8.452 1.00 84.38 254 TRP A CA 1
ATOM 1801 C C . TRP A 1 254 ? 15.328 -5.649 6.968 1.00 84.38 254 TRP A C 1
ATOM 1803 O O . TRP A 1 254 ? 16.036 -5.157 6.086 1.00 84.38 254 TRP A O 1
ATOM 1813 N N . SER A 1 255 ? 14.225 -6.330 6.680 1.00 82.62 255 SER A N 1
ATOM 1814 C CA . SER A 1 255 ? 13.817 -6.688 5.326 1.00 82.62 255 SER A CA 1
ATOM 1815 C C . SER A 1 255 ? 13.071 -5.531 4.654 1.00 82.62 255 SER A C 1
ATOM 1817 O O . SER A 1 255 ? 11.844 -5.450 4.659 1.00 82.62 255 SER A O 1
ATOM 1819 N N . VAL A 1 256 ? 13.830 -4.607 4.057 1.00 84.00 256 VAL A N 1
ATOM 1820 C CA . VAL A 1 256 ? 13.288 -3.424 3.367 1.00 84.00 256 VAL A CA 1
ATOM 1821 C C . VAL A 1 256 ? 13.364 -3.580 1.847 1.00 84.00 256 VAL A C 1
ATOM 1823 O O . VAL A 1 256 ? 14.429 -3.825 1.285 1.00 84.00 256 VAL A O 1
ATOM 1826 N N . GLY A 1 257 ? 12.228 -3.412 1.167 1.00 83.69 257 GLY A N 1
ATOM 1827 C CA . GLY A 1 257 ? 12.132 -3.408 -0.295 1.00 83.69 257 GLY A CA 1
ATOM 1828 C C . GLY A 1 257 ? 10.719 -3.732 -0.774 1.00 83.69 257 GLY A C 1
ATOM 1829 O O . GLY A 1 257 ? 9.991 -4.444 -0.092 1.00 83.69 257 GLY A O 1
ATOM 1830 N N . MET A 1 258 ? 10.329 -3.243 -1.957 1.00 84.69 258 MET A N 1
ATOM 1831 C CA . MET A 1 258 ? 8.970 -3.425 -2.504 1.00 84.69 258 MET A CA 1
ATOM 1832 C C . MET A 1 258 ? 8.518 -4.890 -2.485 1.00 84.69 258 MET A C 1
ATOM 1834 O O . MET A 1 258 ? 7.479 -5.218 -1.917 1.00 84.69 258 MET A O 1
ATOM 1838 N N . TRP A 1 259 ? 9.341 -5.779 -3.049 1.00 84.38 259 TRP A N 1
ATOM 1839 C CA . TRP A 1 259 ? 9.064 -7.215 -3.079 1.00 84.38 259 TRP A CA 1
ATOM 1840 C C . TRP A 1 259 ? 9.008 -7.838 -1.676 1.00 84.38 259 TRP A C 1
ATOM 1842 O O . TRP A 1 259 ? 8.118 -8.634 -1.381 1.00 84.38 259 TRP A O 1
ATOM 1852 N N . LYS A 1 260 ? 9.927 -7.429 -0.790 1.00 85.81 260 LYS A N 1
ATOM 1853 C CA . LYS A 1 260 ? 9.998 -7.898 0.602 1.00 85.81 260 LYS A CA 1
ATOM 1854 C C . LYS A 1 260 ? 8.721 -7.538 1.373 1.00 85.81 260 LYS A C 1
ATOM 1856 O O . LYS A 1 260 ? 8.146 -8.409 2.017 1.00 85.81 260 LYS A O 1
ATOM 1861 N N . PHE A 1 261 ? 8.222 -6.306 1.226 1.00 83.69 261 PHE A N 1
ATOM 1862 C CA . PHE A 1 261 ? 6.962 -5.877 1.842 1.00 83.69 261 PHE A CA 1
ATOM 1863 C C . PHE A 1 261 ? 5.784 -6.722 1.380 1.00 83.69 261 PHE A C 1
ATOM 1865 O O . PHE A 1 261 ? 4.999 -7.165 2.208 1.00 83.69 261 PHE A O 1
ATOM 1872 N N . MET A 1 262 ? 5.675 -6.981 0.078 1.00 83.81 262 MET A N 1
ATOM 1873 C CA . MET A 1 262 ? 4.581 -7.788 -0.450 1.00 83.81 262 MET A CA 1
ATOM 1874 C C . MET A 1 262 ? 4.597 -9.221 0.096 1.00 83.81 262 MET A C 1
ATOM 1876 O O . MET A 1 262 ? 3.551 -9.733 0.491 1.00 83.81 262 MET A O 1
ATOM 1880 N N . ARG A 1 263 ? 5.772 -9.867 0.139 1.00 87.75 263 ARG A N 1
ATOM 1881 C CA . ARG A 1 263 ? 5.914 -11.209 0.725 1.00 87.75 263 ARG A CA 1
ATOM 1882 C C . ARG A 1 263 ? 5.440 -11.213 2.179 1.00 87.75 263 ARG A C 1
ATOM 1884 O O . ARG A 1 263 ? 4.560 -11.993 2.524 1.00 87.75 263 ARG A O 1
ATOM 1891 N N . TYR A 1 264 ? 5.971 -10.294 2.981 1.00 87.38 264 TYR A N 1
ATOM 1892 C CA . TYR A 1 264 ? 5.645 -10.172 4.398 1.00 87.38 264 TYR A CA 1
ATOM 1893 C C . TYR A 1 264 ? 4.148 -9.912 4.639 1.00 87.38 264 TYR A C 1
ATOM 1895 O O . TYR A 1 264 ? 3.502 -10.608 5.416 1.00 87.38 264 TYR A O 1
ATOM 1903 N N . ILE A 1 265 ? 3.556 -8.963 3.907 1.00 86.50 265 ILE A N 1
ATOM 1904 C CA . ILE A 1 265 ? 2.134 -8.608 4.030 1.00 86.50 265 ILE A CA 1
ATOM 1905 C C . ILE A 1 265 ? 1.222 -9.794 3.691 1.00 86.50 265 ILE A C 1
ATOM 1907 O O . ILE A 1 265 ? 0.200 -9.982 4.348 1.00 86.50 265 ILE A O 1
ATOM 1911 N N . ARG A 1 266 ? 1.576 -10.610 2.691 1.00 87.00 266 ARG A N 1
ATOM 1912 C CA . ARG A 1 266 ? 0.797 -11.804 2.327 1.00 87.00 266 ARG A CA 1
ATOM 1913 C C . ARG A 1 266 ? 0.823 -12.891 3.397 1.00 87.00 266 ARG A C 1
ATOM 1915 O O . ARG A 1 266 ? -0.153 -13.627 3.504 1.00 87.00 266 ARG A O 1
ATOM 1922 N N . GLU A 1 267 ? 1.922 -13.004 4.136 1.00 85.62 267 GLU A N 1
ATOM 1923 C CA . GLU A 1 267 ? 2.068 -13.962 5.236 1.00 85.62 267 GLU A CA 1
ATOM 1924 C C . GLU A 1 267 ? 1.295 -13.508 6.481 1.00 85.62 267 GLU A C 1
ATOM 1926 O O . GLU A 1 267 ? 0.664 -14.325 7.145 1.00 85.62 267 GLU A O 1
ATOM 1931 N N . VAL A 1 268 ? 1.301 -12.203 6.770 1.00 85.88 268 VAL A N 1
ATOM 1932 C CA . VAL A 1 268 ? 0.692 -11.645 7.986 1.00 85.88 268 VAL A CA 1
ATOM 1933 C C . VAL A 1 268 ? -0.806 -11.373 7.840 1.00 85.88 268 VAL A C 1
ATOM 1935 O O . VAL A 1 268 ? -1.583 -11.651 8.753 1.00 85.88 268 VAL A O 1
ATOM 1938 N N . ILE A 1 269 ? -1.235 -10.789 6.719 1.00 86.44 269 ILE A N 1
ATOM 1939 C CA . ILE A 1 269 ? -2.649 -10.486 6.493 1.00 86.44 269 ILE A CA 1
ATOM 1940 C C . ILE A 1 269 ? -3.300 -11.720 5.876 1.00 86.44 269 ILE A C 1
ATOM 1942 O O . ILE A 1 269 ? -3.144 -11.981 4.681 1.00 86.44 269 ILE A O 1
ATOM 1946 N N . VAL A 1 270 ? -4.037 -12.463 6.694 1.00 74.75 270 VAL A N 1
ATOM 1947 C CA . VAL A 1 270 ? -4.933 -13.554 6.278 1.00 74.75 270 VAL A CA 1
ATOM 1948 C C . VAL A 1 270 ? -6.332 -13.057 5.951 1.00 74.75 270 VAL A C 1
ATOM 1950 O O . VAL A 1 270 ? -6.799 -12.087 6.598 1.00 74.75 270 VAL A O 1
#

pLDDT: mean 79.31, std 20.31, range [30.09, 98.06]